Protein AF-A0A0K2GZ43-F1 (afdb_monomer_lite)

Organism: NCBI:txid1408189

Sequence (204 aa):
MAKDFTSDQPREATLADRSTKERHVKDRTRLDTPVVDRKKKAIDFDGDRVGEIAESIARFLGTGKYLAYQTIIVLAWVALNIGGFWWNWDPYPFILLNLAFSTQAAYAAPLILLAQNRQEDRDRAAVAEDRRRAEETKADTEFLAREIAGVRAIVSEAVTRDYLRHELEDLTDVLNRIEERFYEATDADHEEPENSSDKSQSAD

Radius of gyration: 51.62 Å; chains: 1; bounding box: 121×120×137 Å

InterPro domains:
  IPR010406 Protein of unknown function DUF1003 [PF06210] (62-161)
  IPR010406 Protein of unknown function DUF1003 [PTHR41386] (37-182)

Structure (mmCIF, N/CA/C/O backbone):
data_AF-A0A0K2GZ43-F1
#
_entry.id   AF-A0A0K2GZ43-F1
#
loop_
_atom_site.group_PDB
_atom_site.id
_atom_site.type_symbol
_atom_site.label_atom_id
_atom_site.label_alt_id
_atom_site.label_comp_id
_atom_site.label_asym_id
_atom_site.label_entity_id
_atom_site.label_seq_id
_atom_site.pdbx_PDB_ins_code
_atom_site.Cartn_x
_atom_site.Cartn_y
_atom_site.Cartn_z
_atom_site.occupancy
_atom_site.B_iso_or_equiv
_atom_site.auth_seq_id
_atom_site.auth_comp_id
_atom_site.auth_asym_id
_atom_site.auth_atom_id
_atom_site.pdbx_PDB_model_num
ATOM 1 N N . MET A 1 1 ? -68.729 67.667 30.745 1.00 41.06 1 MET A N 1
ATOM 2 C CA . MET A 1 1 ? -69.157 67.196 32.078 1.00 41.06 1 MET A CA 1
ATOM 3 C C . MET A 1 1 ? -69.691 65.786 31.875 1.00 41.06 1 MET A C 1
ATOM 5 O O . MET A 1 1 ? -70.549 65.666 31.019 1.00 41.06 1 MET A O 1
ATOM 9 N N . ALA A 1 2 ? -69.061 64.798 32.535 1.00 46.94 2 ALA A N 1
ATOM 10 C CA . ALA A 1 2 ? -69.473 63.417 32.887 1.00 46.94 2 ALA A CA 1
ATOM 11 C C . ALA A 1 2 ? -70.628 62.730 32.119 1.00 46.94 2 ALA A C 1
ATOM 13 O O . ALA A 1 2 ? -71.632 63.363 31.850 1.00 46.94 2 ALA A O 1
ATOM 14 N N . LYS A 1 3 ? -70.684 61.419 31.880 1.00 49.59 3 LYS A N 1
ATOM 15 C CA . LYS A 1 3 ? -69.922 60.184 32.167 1.00 49.59 3 LYS A CA 1
ATOM 16 C C . LYS A 1 3 ? -70.760 59.075 31.476 1.00 49.59 3 LYS A C 1
ATOM 18 O O . LYS A 1 3 ? -71.951 59.287 31.290 1.00 49.59 3 LYS A O 1
ATOM 23 N N . ASP A 1 4 ? -70.150 57.947 31.118 1.00 47.38 4 ASP A N 1
ATOM 24 C CA . ASP A 1 4 ? -70.644 56.568 31.356 1.00 47.38 4 ASP A CA 1
ATOM 25 C C . ASP A 1 4 ? -70.077 55.619 30.290 1.00 47.38 4 ASP A C 1
ATOM 27 O O . ASP A 1 4 ? -70.213 55.835 29.092 1.00 47.38 4 ASP A O 1
ATOM 31 N N . PHE A 1 5 ? -69.127 54.764 30.662 1.00 52.84 5 PHE A N 1
ATOM 32 C CA . PHE A 1 5 ? -69.298 53.449 31.296 1.00 52.84 5 PHE A CA 1
ATOM 33 C C . PHE A 1 5 ? -69.758 52.371 30.305 1.00 52.84 5 PHE A C 1
ATOM 35 O O . PHE A 1 5 ? -70.936 52.180 30.055 1.00 52.84 5 PHE A O 1
ATOM 42 N N . THR A 1 6 ? -68.746 51.654 29.815 1.00 64.50 6 THR A N 1
ATOM 43 C CA . THR A 1 6 ? -68.712 50.211 29.562 1.00 64.50 6 THR A CA 1
ATOM 44 C C . THR A 1 6 ? -69.764 49.598 28.625 1.00 64.50 6 THR A C 1
ATOM 46 O O . THR A 1 6 ? -70.959 49.529 28.887 1.00 64.50 6 THR A O 1
ATOM 49 N N . SER A 1 7 ? -69.269 49.003 27.546 1.00 50.66 7 SER A N 1
ATOM 50 C CA . SER A 1 7 ? -69.855 47.796 26.970 1.00 50.66 7 SER A CA 1
ATOM 51 C C . SER A 1 7 ? -68.697 46.897 26.562 1.00 50.66 7 SER A C 1
ATOM 53 O O . SER A 1 7 ? -68.072 47.065 25.520 1.00 50.66 7 SER A O 1
ATOM 55 N N . ASP A 1 8 ? -68.326 46.073 27.534 1.00 56.78 8 ASP A N 1
ATOM 56 C CA . ASP A 1 8 ? -67.927 44.675 27.417 1.00 56.78 8 ASP A CA 1
ATOM 57 C C . ASP A 1 8 ? -67.725 44.136 25.983 1.00 56.78 8 ASP A C 1
ATOM 59 O O . ASP A 1 8 ? -68.674 43.967 25.219 1.00 56.78 8 ASP A O 1
ATOM 63 N N . GLN A 1 9 ? -66.473 43.824 25.643 1.00 60.16 9 GLN A N 1
ATOM 64 C CA . GLN A 1 9 ? -66.094 42.975 24.509 1.00 60.16 9 GLN A CA 1
ATOM 65 C C . GLN A 1 9 ? -65.089 41.929 25.024 1.00 60.16 9 GLN A C 1
ATOM 67 O O . GLN A 1 9 ? -63.973 42.296 25.413 1.00 60.16 9 GLN A O 1
ATOM 72 N N . PRO A 1 10 ? -65.452 40.634 25.062 1.00 57.06 10 PRO A N 1
ATOM 73 C CA . PRO A 1 10 ? -64.583 39.578 25.552 1.00 57.06 10 PRO A CA 1
ATOM 74 C C . PRO A 1 10 ? -63.769 38.919 24.421 1.00 57.06 10 PRO A C 1
ATOM 76 O O . PRO A 1 10 ? -64.303 38.512 23.400 1.00 57.06 10 PRO A O 1
ATOM 79 N N . ARG A 1 11 ? -62.478 38.686 24.702 1.00 59.25 11 ARG A N 1
ATOM 80 C CA . ARG A 1 11 ? -61.690 37.504 24.278 1.00 59.25 11 ARG A CA 1
ATOM 81 C C . ARG A 1 11 ? -61.429 37.278 22.775 1.00 59.25 11 ARG A C 1
ATOM 83 O O . ARG A 1 11 ? -61.776 36.232 22.250 1.00 59.25 11 ARG A O 1
ATOM 90 N N . GLU A 1 12 ? -60.637 38.143 22.143 1.00 52.62 12 GLU A N 1
ATOM 91 C CA . GLU A 1 12 ? -60.072 37.880 20.797 1.00 52.62 12 GLU A CA 1
ATOM 92 C C . GLU A 1 12 ? -58.535 38.057 20.734 1.00 52.62 12 GLU A C 1
ATOM 94 O O . GLU A 1 12 ? -57.958 38.291 19.679 1.00 52.62 12 GLU A O 1
ATOM 99 N N . ALA A 1 13 ? -57.824 37.940 21.862 1.00 52.62 13 ALA A N 1
ATOM 100 C CA . ALA A 1 13 ? -56.375 38.194 21.924 1.00 52.62 13 ALA A CA 1
ATOM 101 C C . ALA A 1 13 ? -55.533 36.958 22.289 1.00 52.62 13 ALA A C 1
ATOM 103 O O . ALA A 1 13 ? -54.5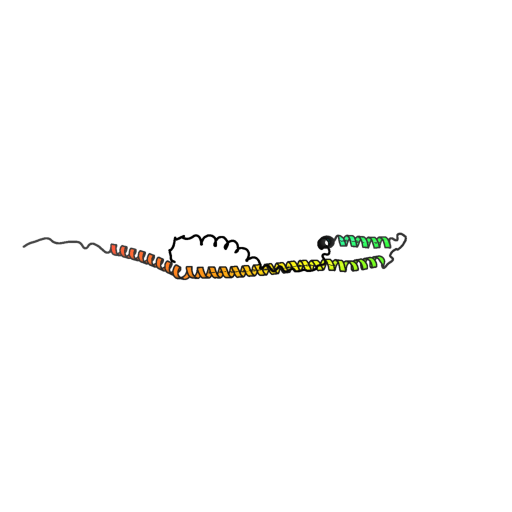24 37.083 22.981 1.00 52.62 13 ALA A O 1
ATOM 104 N N . THR A 1 14 ? -55.938 35.737 21.910 1.00 58.12 14 THR A N 1
ATOM 105 C CA . THR A 1 14 ? -55.197 34.531 22.361 1.00 58.12 14 THR A CA 1
ATOM 106 C C . THR A 1 14 ? -55.053 33.401 21.339 1.00 58.12 14 THR A C 1
ATOM 108 O O . THR A 1 14 ? -54.615 32.313 21.700 1.00 58.12 14 THR A O 1
ATOM 111 N N . LEU A 1 15 ? -55.346 33.630 20.054 1.00 55.28 15 LEU A N 1
ATOM 112 C CA . LEU A 1 15 ? -55.165 32.590 19.023 1.00 55.28 15 LEU A CA 1
ATOM 113 C C . LEU A 1 15 ? -54.238 32.983 17.863 1.00 55.28 15 LEU A C 1
ATOM 115 O O . LEU A 1 15 ? -53.717 32.097 17.190 1.00 55.28 15 LEU A O 1
ATOM 119 N N . ALA A 1 16 ? -53.930 34.269 17.672 1.00 50.84 16 ALA A N 1
ATOM 120 C CA . ALA A 1 16 ? -53.052 34.704 16.580 1.00 50.84 16 ALA A CA 1
ATOM 121 C C . ALA A 1 16 ? -51.542 34.598 16.894 1.00 50.84 16 ALA A C 1
ATOM 123 O O . ALA A 1 16 ? -50.736 34.507 15.972 1.00 50.84 16 ALA A O 1
ATOM 124 N N . ASP A 1 17 ? -51.144 34.552 18.171 1.00 51.84 17 ASP A N 1
ATOM 125 C CA . ASP A 1 17 ? -49.721 34.573 18.567 1.00 51.84 17 ASP A CA 1
ATOM 126 C C . ASP A 1 17 ? -49.058 33.179 18.595 1.00 51.84 17 ASP A C 1
ATOM 128 O O . ASP A 1 17 ? -47.838 33.045 18.516 1.00 51.84 17 ASP A O 1
ATOM 132 N N . ARG A 1 18 ? -49.847 32.095 18.648 1.00 55.00 18 ARG A N 1
ATOM 133 C CA . ARG A 1 18 ? -49.288 30.733 18.752 1.00 55.00 18 ARG A CA 1
ATOM 134 C C . ARG A 1 18 ? -48.886 30.111 17.414 1.00 55.00 18 ARG A C 1
ATOM 136 O O . ARG A 1 18 ? -47.983 29.284 17.395 1.00 55.00 18 ARG A O 1
ATOM 143 N N . SER A 1 19 ? -49.476 30.527 16.288 1.00 52.78 19 SER A N 1
ATOM 144 C CA . SER A 1 19 ? -49.172 29.899 14.984 1.00 52.78 19 SER A CA 1
ATOM 145 C C . SER A 1 19 ? -47.851 30.368 14.355 1.00 52.78 19 SER A C 1
ATOM 147 O O . SER A 1 19 ? -47.291 29.694 13.489 1.00 52.78 19 SER A O 1
ATOM 149 N N . THR A 1 20 ? -47.326 31.512 14.800 1.00 53.72 20 THR A N 1
ATOM 150 C CA . THR A 1 20 ? -46.108 32.123 14.244 1.00 53.72 20 THR A CA 1
ATOM 151 C C . THR A 1 20 ? -44.851 31.720 15.013 1.00 53.72 20 THR A C 1
ATOM 153 O O . THR A 1 20 ? -43.746 31.841 14.487 1.00 53.72 20 THR A O 1
ATOM 156 N N . LYS A 1 21 ? -45.003 31.185 16.232 1.00 50.38 21 LYS A N 1
ATOM 157 C CA . LYS A 1 21 ? -43.879 30.812 17.101 1.00 50.38 21 LYS A CA 1
ATOM 158 C C . LYS A 1 21 ? -43.375 29.380 16.885 1.00 50.38 21 LYS A C 1
ATOM 160 O O . LYS A 1 21 ? -42.232 29.088 17.220 1.00 50.38 21 LYS A O 1
ATOM 165 N N . GLU A 1 22 ? -44.166 28.509 16.256 1.00 49.53 22 GLU A N 1
ATOM 166 C CA . GLU A 1 22 ? -43.788 27.100 16.038 1.00 49.53 22 GLU A CA 1
ATOM 167 C C . GLU A 1 22 ? -43.147 26.812 14.670 1.00 49.53 22 GLU A C 1
ATOM 169 O O . GLU A 1 22 ? -42.513 25.775 14.495 1.00 49.53 22 GLU A O 1
ATOM 174 N N . ARG A 1 23 ? -43.210 27.741 13.704 1.00 51.62 23 ARG A N 1
ATOM 175 C CA . ARG A 1 23 ? -42.551 27.559 12.393 1.00 51.62 23 ARG A CA 1
ATOM 176 C C . ARG A 1 23 ? -41.076 27.972 12.353 1.00 51.62 23 ARG A C 1
ATOM 178 O O . ARG A 1 23 ? -40.423 27.744 11.343 1.00 51.62 23 ARG A O 1
ATOM 185 N N . HIS A 1 24 ? -40.531 28.515 13.443 1.00 51.56 24 HIS A N 1
ATOM 186 C CA . HIS A 1 24 ? -39.160 29.045 13.496 1.00 51.56 24 HIS A CA 1
ATOM 187 C C . HIS A 1 24 ? -38.226 28.293 14.464 1.00 51.56 24 HIS A C 1
ATOM 189 O O . HIS A 1 24 ? -37.250 28.858 14.954 1.00 51.56 24 HIS A O 1
ATOM 195 N N . VAL A 1 25 ? -38.512 27.017 14.755 1.00 54.78 25 VAL A N 1
ATOM 196 C CA . VAL A 1 25 ? -37.718 26.198 15.701 1.00 54.78 25 VAL A CA 1
ATOM 197 C C . VAL A 1 25 ? -36.994 25.022 15.024 1.00 54.78 25 VAL A C 1
ATOM 199 O O . VAL A 1 25 ? -36.242 24.303 15.671 1.00 54.78 25 VAL A O 1
ATOM 202 N N . LYS A 1 26 ? -37.113 24.846 13.702 1.00 53.16 26 LYS A N 1
ATOM 203 C CA . LYS A 1 26 ? -36.523 23.693 12.998 1.00 53.16 26 LYS A CA 1
ATOM 204 C C . LYS A 1 26 ? -35.363 24.040 12.062 1.00 53.16 26 LYS A C 1
ATOM 206 O O . LYS A 1 26 ? -35.282 23.478 10.980 1.00 53.16 26 LYS A O 1
ATOM 211 N N . ASP A 1 27 ? -34.475 24.945 12.478 1.00 53.50 27 ASP A N 1
ATOM 212 C CA . ASP A 1 27 ? -33.295 25.295 11.661 1.00 53.50 27 ASP A CA 1
ATOM 213 C C . ASP A 1 27 ? -32.003 25.550 12.461 1.00 53.50 27 ASP A C 1
ATOM 215 O O . ASP A 1 27 ? -31.036 26.110 11.955 1.00 53.50 27 ASP A O 1
ATOM 219 N N . ARG A 1 28 ? -31.953 25.148 13.742 1.00 56.97 28 ARG A N 1
ATOM 220 C CA . ARG A 1 28 ? -30.795 25.418 14.625 1.00 56.97 28 ARG A CA 1
ATOM 221 C C . ARG A 1 28 ? -30.004 24.180 15.054 1.00 56.97 28 ARG A C 1
ATOM 223 O O . ARG A 1 28 ? -29.225 24.270 15.994 1.00 56.97 28 ARG A O 1
ATOM 230 N N . THR A 1 29 ? -30.158 23.038 14.383 1.00 57.53 29 THR A N 1
ATOM 231 C CA . THR A 1 29 ? -29.515 21.782 14.832 1.00 57.53 29 THR A CA 1
ATOM 232 C C . THR A 1 29 ? -28.813 21.013 13.717 1.00 57.53 29 THR A C 1
ATOM 234 O O . THR A 1 29 ? -28.876 19.790 13.685 1.00 57.53 29 THR A O 1
ATOM 237 N N . ARG A 1 30 ? -28.138 21.703 12.789 1.00 54.44 30 ARG A N 1
ATOM 238 C CA . ARG A 1 30 ? -27.177 21.072 11.860 1.00 54.44 30 ARG A CA 1
ATOM 239 C C . ARG A 1 30 ? -26.028 22.003 11.468 1.00 54.44 30 ARG A C 1
ATOM 241 O O . ARG A 1 30 ? -25.727 22.152 10.291 1.00 54.44 30 ARG A O 1
ATOM 248 N N . LEU A 1 31 ? -25.383 22.626 12.453 1.00 60.69 31 LEU A N 1
ATOM 249 C CA . LEU A 1 31 ? -24.213 23.478 12.212 1.00 60.69 31 LEU A CA 1
ATOM 250 C C . LEU A 1 31 ? -22.951 23.009 12.953 1.00 60.69 31 LEU A C 1
ATOM 252 O O . LEU A 1 31 ? -22.111 23.822 13.302 1.00 60.69 31 LEU A O 1
ATOM 256 N N . ASP A 1 32 ? -22.802 21.697 13.138 1.00 57.50 32 ASP A N 1
ATOM 257 C CA . ASP A 1 32 ? -21.566 21.074 13.627 1.00 57.50 32 ASP A CA 1
ATOM 258 C C . ASP A 1 32 ? -21.096 20.013 12.635 1.00 57.50 32 ASP A C 1
ATOM 260 O O . ASP A 1 32 ? -21.121 18.806 12.858 1.00 57.50 32 ASP A O 1
ATOM 264 N N . THR A 1 33 ? -20.685 20.469 11.463 1.00 61.50 33 THR A N 1
ATOM 265 C CA . THR A 1 33 ? -19.721 19.715 10.670 1.00 61.50 33 THR A CA 1
ATOM 266 C C . THR A 1 33 ? -18.608 20.698 10.376 1.00 61.50 33 THR A C 1
ATOM 268 O O . THR A 1 33 ? -18.846 21.650 9.630 1.00 61.50 33 THR A O 1
ATOM 271 N N . PRO A 1 34 ? -17.418 20.553 10.983 1.00 52.59 34 PRO A N 1
ATOM 272 C CA . PRO A 1 34 ? -16.297 21.372 10.578 1.00 52.59 34 PRO A CA 1
ATOM 273 C C . PRO A 1 34 ? -16.008 21.035 9.116 1.00 52.59 34 PRO A C 1
ATOM 275 O O . PRO A 1 34 ? -15.455 19.982 8.798 1.00 52.59 34 PRO A O 1
ATOM 278 N N . VAL A 1 35 ? -16.412 21.929 8.211 1.00 61.88 35 VAL A N 1
ATOM 279 C CA . VAL A 1 35 ? -15.931 21.937 6.834 1.00 61.88 35 VAL A CA 1
ATOM 280 C C . VAL A 1 35 ? -14.469 22.343 6.928 1.00 61.88 35 VAL A C 1
ATOM 282 O O . VAL A 1 35 ? -14.107 23.516 6.881 1.00 61.88 35 VAL A O 1
ATOM 285 N N . VAL A 1 36 ? -13.619 21.346 7.154 1.00 55.06 36 VAL A N 1
ATOM 286 C CA . VAL A 1 36 ? -12.184 21.449 6.938 1.00 55.06 36 VAL A CA 1
ATOM 287 C C . VAL A 1 36 ? -11.987 21.682 5.448 1.00 55.06 36 VAL A C 1
ATOM 289 O O . VAL A 1 36 ? -11.837 20.745 4.667 1.00 55.06 36 VAL A O 1
ATOM 292 N N . ASP A 1 37 ? -12.001 22.954 5.056 1.00 54.84 37 ASP A N 1
ATOM 293 C CA . ASP A 1 37 ? -11.558 23.417 3.748 1.00 54.84 37 ASP A CA 1
ATOM 294 C C . ASP A 1 37 ? -10.038 23.202 3.670 1.00 54.84 37 ASP A C 1
ATOM 296 O O . ASP A 1 37 ? -9.218 24.110 3.820 1.00 54.84 37 ASP A O 1
ATOM 300 N N . ARG A 1 38 ? -9.628 21.936 3.512 1.00 57.91 38 ARG A N 1
ATOM 301 C CA . ARG A 1 38 ? -8.264 21.579 3.131 1.00 57.91 38 ARG A CA 1
ATOM 302 C C . ARG A 1 38 ? -8.110 21.951 1.667 1.00 57.91 38 ARG A C 1
ATOM 304 O O . ARG A 1 38 ? -8.105 21.089 0.792 1.00 57.91 38 ARG A O 1
ATOM 311 N N . LYS A 1 39 ? -7.877 23.237 1.411 1.00 51.84 39 LYS A N 1
ATOM 312 C CA . LYS A 1 39 ? -7.224 23.691 0.184 1.00 51.84 39 LYS A CA 1
ATOM 313 C C . LYS A 1 39 ? -5.785 23.186 0.175 1.00 51.84 39 LYS A C 1
ATOM 315 O O . LYS A 1 39 ? -4.833 23.938 0.363 1.00 51.84 39 LYS A O 1
ATOM 320 N N . LYS A 1 40 ? -5.610 21.887 -0.066 1.00 56.12 40 LYS A N 1
ATOM 321 C CA . LYS A 1 40 ? -4.375 21.397 -0.657 1.00 56.12 40 LYS A CA 1
ATOM 322 C C . LYS A 1 40 ? -4.423 21.853 -2.106 1.00 56.12 40 LYS A C 1
ATOM 324 O O . LYS A 1 40 ? -5.128 21.266 -2.917 1.00 56.12 40 LYS A O 1
ATOM 329 N N . LYS A 1 41 ? -3.669 22.905 -2.430 1.00 49.22 41 LYS A N 1
ATOM 330 C CA . LYS A 1 41 ? -3.167 23.103 -3.792 1.00 49.22 41 LYS A CA 1
ATOM 331 C C . LYS A 1 41 ? -2.247 21.919 -4.110 1.00 49.22 41 LYS A C 1
ATOM 333 O O . LYS A 1 41 ? -1.029 22.046 -4.071 1.00 49.22 41 LYS A O 1
ATOM 338 N N . ALA A 1 42 ? -2.828 20.748 -4.346 1.00 60.97 42 ALA A N 1
ATOM 339 C CA . ALA A 1 42 ? -2.185 19.769 -5.189 1.00 60.97 42 ALA A CA 1
ATOM 340 C C . ALA A 1 42 ? -2.282 20.368 -6.586 1.00 60.97 42 ALA A C 1
ATOM 342 O O . ALA A 1 42 ? -3.363 20.735 -7.044 1.00 60.97 42 ALA A O 1
ATOM 343 N N . ILE A 1 43 ? -1.133 20.581 -7.210 1.00 53.44 43 ILE A N 1
ATOM 344 C CA . ILE A 1 43 ? -1.090 20.773 -8.648 1.00 53.44 43 ILE A CA 1
ATOM 345 C C . ILE A 1 43 ? -1.736 19.504 -9.204 1.00 53.44 43 ILE A C 1
ATOM 347 O O . ILE A 1 43 ? -1.158 18.427 -9.077 1.00 53.44 43 ILE A O 1
ATOM 351 N N . ASP A 1 44 ? -2.968 19.626 -9.690 1.00 56.12 44 ASP A N 1
ATOM 352 C CA . ASP A 1 44 ? -3.754 18.531 -10.248 1.00 56.12 44 ASP A CA 1
ATOM 353 C C . ASP A 1 44 ? -3.165 18.184 -11.619 1.00 56.12 44 ASP A C 1
ATOM 355 O O . ASP A 1 44 ? -3.681 18.534 -12.678 1.00 56.12 44 ASP A O 1
ATOM 359 N N . PHE A 1 45 ? -1.963 17.609 -11.598 1.00 56.16 45 PHE A N 1
ATOM 360 C CA . PHE A 1 45 ? -1.394 16.935 -12.749 1.00 56.16 45 PHE A CA 1
ATOM 361 C C . PHE A 1 45 ? -2.162 15.628 -12.892 1.00 56.16 45 PHE A C 1
ATOM 363 O O . PHE A 1 45 ? -1.752 14.620 -12.326 1.00 56.16 45 PHE A O 1
ATOM 370 N N . ASP A 1 46 ? -3.302 15.710 -13.582 1.00 63.25 46 ASP A N 1
ATOM 371 C CA . ASP A 1 46 ? -4.087 14.625 -14.184 1.00 63.25 46 ASP A CA 1
ATOM 372 C C . ASP A 1 46 ? -3.793 13.244 -13.572 1.00 63.25 46 ASP A C 1
ATOM 374 O O . ASP A 1 46 ? -3.162 12.363 -14.174 1.00 63.25 46 ASP A O 1
ATOM 378 N N . GLY A 1 47 ? -4.161 13.107 -12.294 1.00 60.66 47 GLY A N 1
ATOM 379 C CA . GLY A 1 47 ? -3.819 11.948 -11.480 1.00 60.66 47 GLY A CA 1
ATOM 380 C C . GLY A 1 47 ? -4.416 10.662 -12.041 1.00 60.66 47 GLY A C 1
ATOM 381 O O . GLY A 1 47 ? -3.892 9.579 -11.801 1.00 60.66 47 GLY A O 1
ATOM 382 N N . ASP A 1 48 ? -5.467 10.741 -12.839 1.00 66.44 48 ASP A N 1
ATOM 383 C CA . ASP A 1 48 ? -6.113 9.554 -13.382 1.00 66.44 48 ASP A CA 1
ATOM 384 C C . ASP A 1 48 ? -5.257 8.917 -14.485 1.00 66.44 48 ASP A C 1
ATOM 386 O O . ASP A 1 48 ? -4.932 7.729 -14.403 1.00 66.44 48 ASP A O 1
ATOM 390 N N . ARG A 1 49 ? -4.713 9.717 -15.413 1.00 69.00 49 ARG A N 1
ATOM 391 C CA . ARG A 1 49 ? -3.869 9.207 -16.512 1.00 69.00 49 ARG A CA 1
ATOM 392 C C . ARG A 1 49 ? -2.582 8.542 -16.035 1.00 69.00 49 ARG A C 1
ATOM 394 O O . ARG A 1 49 ? -2.196 7.485 -16.528 1.00 69.00 49 ARG A O 1
ATOM 401 N N . VAL A 1 50 ? -1.908 9.131 -15.049 1.00 67.44 50 VAL A N 1
ATOM 402 C CA . VAL A 1 50 ? -0.676 8.547 -14.487 1.00 67.44 50 VAL A CA 1
ATOM 403 C C . VAL A 1 50 ? -0.982 7.261 -13.705 1.00 67.44 50 VAL A C 1
ATOM 405 O O . VAL A 1 50 ? -0.150 6.357 -13.647 1.00 67.44 50 VAL A O 1
ATOM 408 N N . GLY A 1 51 ? -2.180 7.153 -13.121 1.00 69.31 51 GLY A N 1
ATOM 409 C CA . GLY A 1 51 ? -2.620 5.968 -12.379 1.00 69.31 51 GLY A CA 1
ATOM 410 C C . GLY A 1 51 ? -2.843 4.769 -13.290 1.00 69.31 51 GLY A C 1
ATOM 411 O O . GLY A 1 51 ? -2.332 3.685 -13.011 1.00 69.31 51 GLY A O 1
ATOM 412 N N . GLU A 1 52 ? -3.522 4.996 -14.411 1.00 77.88 52 GLU A N 1
ATOM 413 C CA . GLU A 1 52 ? -3.726 3.992 -15.457 1.00 77.88 52 GLU A CA 1
ATOM 414 C C . GLU A 1 52 ? -2.393 3.510 -16.051 1.00 77.88 52 GLU A C 1
ATOM 416 O O . GLU A 1 52 ? -2.191 2.309 -16.258 1.00 77.88 52 GLU A O 1
ATOM 421 N N . ILE A 1 53 ? -1.444 4.429 -16.267 1.00 73.69 53 ILE A N 1
ATOM 422 C CA . ILE A 1 53 ? -0.094 4.096 -16.741 1.00 73.69 53 ILE A CA 1
ATOM 423 C C . ILE A 1 53 ? 0.647 3.238 -15.708 1.00 73.69 53 ILE A C 1
ATOM 425 O O . ILE A 1 53 ? 1.230 2.219 -16.076 1.00 73.69 53 ILE A O 1
ATOM 429 N N . ALA A 1 54 ? 0.600 3.591 -14.421 1.00 73.94 54 ALA A N 1
ATOM 430 C CA . ALA A 1 54 ? 1.251 2.821 -13.362 1.00 73.94 54 ALA A CA 1
ATOM 431 C C . ALA A 1 54 ? 0.665 1.405 -13.227 1.00 73.94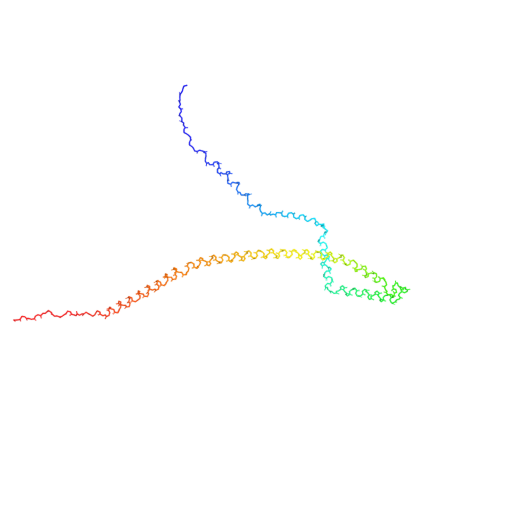 54 ALA A C 1
ATOM 433 O O . ALA A 1 54 ? 1.412 0.440 -13.079 1.00 73.94 54 ALA A O 1
ATOM 434 N N . GLU A 1 55 ? -0.655 1.257 -13.333 1.00 79.38 55 GLU A N 1
ATOM 435 C CA . GLU A 1 55 ? -1.320 -0.048 -13.299 1.00 79.38 55 GLU A CA 1
ATOM 436 C C . GLU A 1 55 ? -1.011 -0.898 -14.542 1.00 79.38 55 GLU A C 1
ATOM 438 O O . GLU A 1 55 ? -0.829 -2.116 -14.454 1.00 79.38 55 GLU A O 1
ATOM 443 N N . SER A 1 56 ? -0.894 -0.266 -15.710 1.00 78.50 56 SER A N 1
ATOM 444 C CA . SER A 1 56 ? -0.414 -0.925 -16.928 1.00 78.50 56 SER A CA 1
ATOM 445 C C . SER A 1 56 ? 1.033 -1.407 -16.772 1.00 78.50 56 SER A C 1
ATOM 447 O O . SER A 1 56 ? 1.329 -2.577 -17.023 1.00 78.50 56 SER A O 1
ATOM 449 N N . ILE A 1 57 ? 1.922 -0.547 -16.265 1.00 77.50 57 ILE A N 1
ATOM 450 C CA . ILE A 1 57 ? 3.335 -0.859 -16.015 1.00 77.50 57 ILE A CA 1
ATOM 451 C C . ILE A 1 57 ? 3.482 -1.972 -14.967 1.00 77.50 57 ILE A C 1
ATOM 453 O O . ILE A 1 57 ? 4.279 -2.886 -15.165 1.00 77.50 57 ILE A O 1
ATOM 457 N N . ALA A 1 58 ? 2.687 -1.960 -13.894 1.00 79.94 58 ALA A N 1
ATOM 458 C CA . ALA A 1 58 ? 2.699 -3.000 -12.865 1.00 79.94 58 ALA A CA 1
ATOM 459 C C . ALA A 1 58 ? 2.295 -4.372 -13.429 1.00 79.94 58 ALA A C 1
ATOM 461 O O . ALA A 1 58 ? 2.984 -5.368 -13.198 1.00 79.94 58 ALA A O 1
ATOM 462 N N . ARG A 1 59 ? 1.228 -4.427 -14.238 1.00 80.75 59 ARG A N 1
ATOM 463 C CA . ARG A 1 59 ? 0.817 -5.660 -14.933 1.00 80.75 59 ARG A CA 1
ATOM 464 C C . ARG A 1 59 ? 1.868 -6.125 -15.945 1.00 80.75 59 ARG A C 1
ATOM 466 O O . ARG A 1 59 ? 2.110 -7.325 -16.087 1.00 80.75 59 ARG A O 1
ATOM 473 N N . PHE A 1 60 ? 2.526 -5.186 -16.618 1.00 78.56 60 PHE A N 1
ATOM 474 C CA . PHE A 1 60 ? 3.569 -5.471 -17.600 1.00 78.56 60 PHE A CA 1
ATOM 475 C C . PHE A 1 60 ? 4.854 -6.029 -16.961 1.00 78.56 60 PHE A C 1
ATOM 477 O O . PHE A 1 60 ? 5.392 -7.029 -17.442 1.00 78.56 60 PHE A O 1
ATOM 484 N N . LEU A 1 61 ? 5.305 -5.446 -15.845 1.00 78.12 61 LEU A N 1
ATOM 485 C CA . LEU A 1 61 ? 6.474 -5.895 -15.077 1.00 78.12 61 LEU A CA 1
ATOM 486 C C . LEU A 1 61 ? 6.217 -7.220 -14.341 1.00 78.12 61 LEU A C 1
ATOM 488 O O . LEU A 1 61 ? 7.099 -8.076 -14.309 1.00 78.12 61 LEU A O 1
ATOM 492 N N . GLY A 1 62 ? 5.010 -7.429 -13.804 1.00 73.44 62 GLY A N 1
ATOM 493 C CA . GLY A 1 62 ? 4.665 -8.628 -13.029 1.00 73.44 62 GLY A CA 1
ATOM 494 C C . GLY A 1 62 ? 4.568 -9.921 -13.847 1.00 73.44 62 GLY A C 1
ATOM 495 O O . GLY A 1 62 ? 4.707 -11.009 -13.299 1.00 73.44 62 GLY A O 1
ATOM 496 N N . THR A 1 63 ? 4.376 -9.829 -15.166 1.00 80.50 63 THR A N 1
ATOM 497 C CA . THR A 1 63 ? 4.149 -11.008 -16.024 1.00 80.50 63 THR A CA 1
ATOM 498 C C . THR A 1 63 ? 5.461 -11.653 -16.519 1.00 80.50 63 THR A C 1
ATOM 500 O O . THR A 1 63 ? 5.428 -12.628 -17.264 1.00 80.50 63 THR A O 1
ATOM 503 N N . GLY A 1 64 ? 6.644 -11.119 -16.182 1.00 82.50 64 GLY A N 1
ATOM 504 C CA . GLY A 1 64 ? 7.956 -11.640 -16.629 1.00 82.50 64 GLY A CA 1
ATOM 505 C C . GLY A 1 64 ? 8.245 -11.495 -18.137 1.00 82.50 64 GLY A C 1
ATOM 506 O O . GLY A 1 64 ? 9.395 -11.557 -18.569 1.00 82.50 64 GLY A O 1
ATOM 507 N N . LYS A 1 65 ? 7.216 -11.220 -18.948 1.00 86.06 65 LYS A N 1
ATOM 508 C CA . LYS A 1 65 ? 7.292 -11.003 -20.402 1.00 86.06 65 LYS A CA 1
ATOM 509 C C . LYS A 1 65 ? 8.188 -9.822 -20.768 1.00 86.06 65 LYS A C 1
ATOM 511 O O . LYS A 1 65 ? 8.897 -9.905 -21.764 1.00 86.06 65 LYS A O 1
ATOM 516 N N . TYR A 1 66 ? 8.200 -8.758 -19.961 1.00 86.75 66 TYR A N 1
ATOM 517 C CA . TYR A 1 66 ? 9.097 -7.618 -20.172 1.00 86.75 66 TYR A CA 1
ATOM 518 C C . TYR A 1 66 ? 10.571 -8.040 -20.175 1.00 86.75 66 TYR A C 1
ATOM 520 O O . TYR A 1 66 ? 11.298 -7.692 -21.102 1.00 86.75 66 TYR A O 1
ATOM 528 N N . LEU A 1 67 ? 10.990 -8.847 -19.190 1.00 87.56 67 LEU A N 1
ATOM 529 C CA . LEU A 1 67 ? 12.366 -9.343 -19.109 1.00 87.56 67 LEU A CA 1
ATOM 530 C C . LEU A 1 67 ? 12.705 -10.192 -20.339 1.00 87.56 67 LEU A C 1
ATOM 532 O O . LEU A 1 67 ? 13.762 -9.999 -20.928 1.00 87.56 67 LEU A O 1
ATOM 536 N N . ALA A 1 68 ? 11.789 -11.062 -20.779 1.00 90.38 68 ALA A N 1
ATOM 537 C CA . ALA A 1 68 ? 11.994 -11.873 -21.978 1.00 90.38 68 ALA A CA 1
ATOM 538 C C . ALA A 1 68 ? 12.205 -11.013 -23.239 1.00 90.38 68 ALA A C 1
ATOM 540 O O . ALA A 1 68 ? 13.179 -11.223 -23.962 1.00 90.38 68 ALA A O 1
ATOM 541 N N . TYR A 1 69 ? 11.349 -10.012 -23.487 1.00 90.94 69 TYR A N 1
ATOM 542 C CA . TYR A 1 69 ? 11.521 -9.095 -24.622 1.00 90.94 69 TYR A CA 1
ATOM 543 C C . TYR A 1 69 ? 12.825 -8.290 -24.527 1.00 90.94 69 TYR A C 1
ATOM 545 O O . TYR A 1 69 ? 13.550 -8.195 -25.516 1.00 90.94 69 TYR A O 1
ATOM 553 N N . GLN A 1 70 ? 13.158 -7.764 -23.343 1.00 90.38 70 GLN A N 1
ATOM 554 C CA . GLN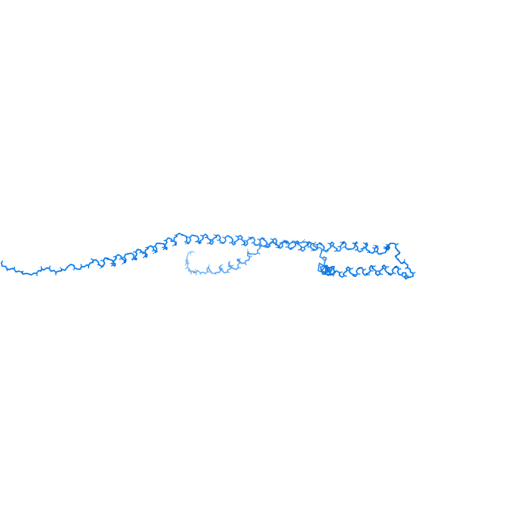 A 1 70 ? 14.386 -6.997 -23.107 1.00 90.38 70 GLN A CA 1
ATOM 555 C C . GLN A 1 70 ? 15.638 -7.839 -23.407 1.00 90.38 70 GLN A C 1
ATOM 557 O O . GLN A 1 70 ? 16.544 -7.378 -24.101 1.00 90.38 70 GLN A O 1
ATOM 562 N N . THR A 1 71 ? 15.680 -9.093 -22.945 1.00 91.25 71 THR A N 1
ATOM 563 C CA . THR A 1 71 ? 16.794 -10.013 -23.214 1.00 91.25 71 THR A CA 1
ATOM 564 C C . THR A 1 71 ? 16.903 -10.360 -24.697 1.00 91.25 71 THR A C 1
ATOM 566 O O . THR A 1 71 ? 18.012 -10.377 -25.225 1.00 91.25 71 THR A O 1
ATOM 569 N N . ILE A 1 72 ? 15.780 -10.592 -25.386 1.00 94.69 72 ILE A N 1
ATOM 570 C CA . ILE A 1 72 ? 15.773 -10.871 -26.832 1.00 94.69 72 ILE A CA 1
ATOM 571 C C . ILE A 1 72 ? 16.345 -9.686 -27.615 1.00 94.69 72 ILE A C 1
ATOM 573 O O . ILE A 1 72 ? 17.166 -9.896 -28.503 1.00 94.69 72 ILE A O 1
ATOM 577 N N . ILE A 1 73 ? 15.959 -8.452 -27.276 1.00 91.31 73 ILE A N 1
ATOM 578 C CA . ILE A 1 73 ? 16.462 -7.240 -27.939 1.00 91.31 73 ILE A CA 1
ATOM 579 C C . ILE A 1 73 ? 17.973 -7.097 -27.735 1.00 91.31 73 ILE A C 1
ATOM 581 O O . ILE A 1 73 ? 18.699 -6.879 -28.703 1.00 91.31 73 ILE A O 1
ATOM 585 N N . VAL A 1 74 ? 18.457 -7.263 -26.500 1.00 90.50 74 VAL A N 1
ATOM 586 C CA . VAL A 1 74 ? 19.896 -7.204 -26.189 1.00 90.50 74 VAL A CA 1
ATOM 587 C C . VAL A 1 74 ? 20.662 -8.284 -26.953 1.00 90.50 74 VAL A C 1
ATOM 589 O O . VAL A 1 74 ? 21.681 -7.994 -27.574 1.00 90.50 74 VAL A O 1
ATOM 592 N N . LEU A 1 75 ? 20.159 -9.520 -26.960 1.00 90.56 75 LEU A N 1
ATOM 593 C CA . LEU A 1 75 ? 20.8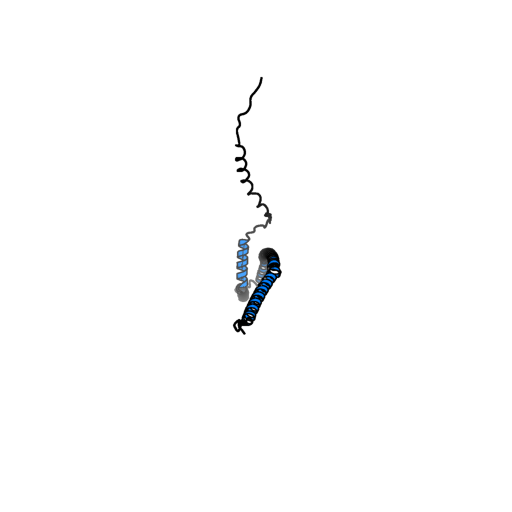02 -10.631 -27.655 1.00 90.56 75 LEU A CA 1
ATOM 594 C C . LEU A 1 75 ? 20.816 -10.417 -29.174 1.00 90.56 75 LEU A C 1
ATOM 596 O O . LEU A 1 75 ? 21.836 -10.660 -29.812 1.00 90.56 75 LEU A O 1
ATOM 600 N N . ALA A 1 76 ? 19.716 -9.921 -29.746 1.00 89.88 76 ALA A N 1
ATOM 601 C CA . ALA A 1 76 ? 19.622 -9.580 -31.161 1.00 89.88 76 ALA A CA 1
ATOM 602 C C . ALA A 1 76 ? 20.583 -8.445 -31.538 1.00 89.88 76 ALA A C 1
ATOM 604 O O . ALA A 1 76 ? 21.231 -8.524 -32.577 1.00 89.88 76 ALA A O 1
ATOM 605 N N . TRP A 1 77 ? 20.726 -7.427 -30.683 1.00 87.38 77 TRP A N 1
ATOM 606 C CA . TRP A 1 77 ? 21.680 -6.334 -30.881 1.00 87.38 77 TRP A CA 1
ATOM 607 C C . TRP A 1 77 ? 23.121 -6.843 -30.912 1.00 87.38 77 TRP A C 1
ATOM 609 O O . TRP A 1 77 ? 23.864 -6.558 -31.850 1.00 87.38 77 TRP A O 1
ATOM 619 N N . VAL A 1 78 ? 23.497 -7.652 -29.917 1.00 85.56 78 VAL A N 1
ATOM 620 C CA . VAL A 1 78 ? 24.827 -8.269 -29.834 1.00 85.56 78 VAL A CA 1
ATOM 621 C C . VAL A 1 78 ? 25.076 -9.184 -31.038 1.00 85.56 78 VAL A C 1
ATOM 623 O O . VAL A 1 78 ? 26.135 -9.101 -31.656 1.00 85.56 78 VAL A O 1
ATOM 626 N N . ALA A 1 79 ? 24.100 -10.011 -31.425 1.00 85.31 79 ALA A N 1
ATOM 627 C CA . ALA A 1 79 ? 24.213 -10.917 -32.566 1.00 85.31 79 ALA A CA 1
ATOM 628 C C . ALA A 1 79 ? 24.340 -10.176 -33.909 1.00 85.31 79 ALA A C 1
ATOM 630 O O . ALA A 1 79 ? 25.164 -10.561 -34.734 1.00 85.31 79 ALA A O 1
ATOM 631 N N . LEU A 1 80 ? 23.570 -9.103 -34.123 1.00 83.81 80 LEU A N 1
ATOM 632 C CA . LEU A 1 80 ? 23.648 -8.266 -35.326 1.00 83.81 80 LEU A CA 1
ATOM 633 C C . LEU A 1 80 ? 25.001 -7.554 -35.417 1.00 83.81 80 LEU A C 1
ATOM 635 O O . LEU A 1 80 ? 25.582 -7.464 -36.497 1.00 83.81 80 LEU A O 1
ATOM 639 N N . ASN A 1 81 ? 25.518 -7.089 -34.279 1.00 81.38 81 ASN A N 1
ATOM 640 C CA . ASN A 1 81 ? 26.794 -6.396 -34.206 1.00 81.38 81 ASN A CA 1
ATOM 641 C C . ASN A 1 81 ? 27.989 -7.331 -34.467 1.00 81.38 81 ASN A C 1
ATOM 643 O O . ASN A 1 81 ? 28.822 -7.030 -35.317 1.00 81.38 81 ASN A O 1
ATOM 647 N N . ILE A 1 82 ? 28.028 -8.499 -33.812 1.00 76.06 82 ILE A N 1
ATOM 648 C CA . ILE A 1 82 ? 29.082 -9.513 -34.006 1.00 76.06 82 ILE A CA 1
ATOM 649 C C . ILE A 1 82 ? 28.980 -10.164 -35.393 1.00 76.06 82 ILE A C 1
ATOM 651 O O . ILE A 1 82 ? 29.996 -10.510 -35.992 1.00 76.06 82 ILE A O 1
ATOM 655 N N . GLY A 1 83 ? 27.761 -10.311 -35.922 1.00 74.81 83 GLY A N 1
ATOM 656 C CA . GLY A 1 83 ? 27.487 -10.865 -37.249 1.00 74.81 83 GLY A CA 1
ATOM 657 C C . GLY A 1 83 ? 28.018 -10.019 -38.409 1.00 74.81 83 GLY A C 1
ATOM 658 O O . GLY A 1 83 ? 27.957 -10.473 -39.549 1.00 74.81 83 GLY A O 1
ATOM 659 N N . GLY A 1 84 ? 28.558 -8.824 -38.137 1.00 65.81 84 GLY A N 1
ATOM 660 C CA . GLY A 1 84 ? 29.396 -8.093 -39.080 1.00 65.81 84 GLY A CA 1
ATOM 661 C C . GLY A 1 84 ? 28.684 -7.765 -40.387 1.00 65.81 84 GLY A C 1
ATOM 662 O O . GLY A 1 84 ? 29.214 -8.043 -41.462 1.00 65.81 84 GLY A O 1
ATOM 663 N N . PHE A 1 85 ? 27.496 -7.155 -40.319 1.00 59.44 85 PHE A N 1
ATOM 664 C CA . PHE A 1 85 ? 26.842 -6.599 -41.506 1.00 59.44 85 PHE A CA 1
ATOM 665 C C . PHE A 1 85 ? 27.584 -5.318 -41.935 1.00 59.44 85 PHE A C 1
ATOM 667 O O . PHE A 1 85 ? 27.183 -4.197 -41.645 1.00 59.44 85 PHE A O 1
ATOM 674 N N . TRP A 1 86 ? 28.747 -5.518 -42.560 1.00 57.03 86 TRP A N 1
ATOM 675 C CA . TRP A 1 86 ? 29.633 -4.556 -43.229 1.00 57.03 86 TRP A CA 1
ATOM 676 C C . TRP A 1 86 ? 30.211 -3.374 -42.431 1.00 57.03 86 TRP A C 1
ATOM 678 O O . TRP A 1 86 ? 31.157 -2.744 -42.903 1.00 57.03 86 TRP A O 1
ATOM 688 N N . TRP A 1 87 ? 29.716 -3.072 -41.233 1.00 59.03 87 TRP A N 1
ATOM 689 C CA . TRP A 1 87 ? 30.182 -1.940 -40.435 1.00 59.03 87 TRP A CA 1
ATOM 690 C C . TRP A 1 87 ? 29.909 -2.241 -38.956 1.00 59.03 87 TRP A C 1
ATOM 692 O O . TRP A 1 87 ? 28.758 -2.282 -38.533 1.00 59.03 87 TRP A O 1
ATOM 702 N N . ASN A 1 88 ? 30.953 -2.488 -38.160 1.00 64.31 88 ASN A N 1
ATOM 703 C CA . ASN A 1 88 ? 30.829 -2.682 -36.709 1.00 64.31 88 ASN A CA 1
ATOM 704 C C . ASN A 1 88 ? 30.387 -1.358 -36.059 1.00 64.31 88 ASN A C 1
ATOM 706 O O . ASN A 1 88 ? 31.224 -0.569 -35.629 1.00 64.31 88 ASN A O 1
ATOM 710 N N . TRP A 1 89 ? 29.081 -1.081 -36.052 1.00 68.50 89 TRP A N 1
ATOM 711 C CA . TRP A 1 89 ? 28.507 0.180 -35.557 1.00 68.50 89 TRP A CA 1
ATOM 712 C C . TRP A 1 89 ? 28.689 0.374 -34.048 1.00 68.50 89 TRP A C 1
ATOM 714 O O . TRP A 1 89 ? 28.646 1.506 -33.577 1.00 68.50 89 TRP A O 1
ATOM 724 N N . ASP A 1 90 ? 28.925 -0.705 -33.300 1.00 77.00 90 ASP A N 1
ATOM 725 C CA . ASP A 1 90 ? 29.155 -0.666 -31.850 1.00 77.00 90 ASP A CA 1
ATOM 726 C C . ASP A 1 90 ? 30.193 -1.731 -31.431 1.00 77.00 90 ASP A C 1
ATOM 728 O O . ASP A 1 90 ? 29.800 -2.794 -30.960 1.00 77.00 90 ASP A O 1
ATOM 732 N N . PRO A 1 91 ? 31.503 -1.519 -31.679 1.00 73.88 91 PRO A N 1
ATOM 733 C CA . PRO A 1 91 ? 32.553 -2.481 -31.337 1.00 73.88 91 PRO A CA 1
ATOM 734 C C . PRO A 1 91 ? 32.614 -2.763 -29.828 1.00 73.88 91 PRO A C 1
ATOM 736 O O . PRO A 1 91 ? 32.276 -1.907 -29.010 1.00 73.88 91 PRO A O 1
ATOM 739 N N . TYR A 1 92 ? 33.103 -3.946 -29.443 1.00 66.44 92 TYR A N 1
ATOM 740 C CA . TYR A 1 92 ? 33.333 -4.308 -28.036 1.00 66.44 92 TYR A CA 1
ATOM 741 C C . TYR A 1 92 ? 34.147 -3.200 -27.333 1.00 66.44 92 TYR A C 1
ATOM 743 O O . TYR A 1 92 ? 35.250 -2.908 -27.807 1.00 66.44 92 TYR A O 1
ATOM 751 N N . PRO A 1 93 ? 33.647 -2.537 -26.263 1.00 69.56 93 PRO A N 1
ATOM 752 C CA . PRO A 1 93 ? 32.690 -2.998 -25.240 1.00 69.56 93 PRO A CA 1
ATOM 753 C C . PRO A 1 93 ? 31.214 -2.521 -25.360 1.00 69.56 93 PRO A C 1
ATOM 755 O O . PRO A 1 93 ? 30.556 -2.354 -24.336 1.00 69.56 93 PRO A O 1
ATOM 758 N N . PHE A 1 94 ? 30.665 -2.322 -26.565 1.00 81.94 94 PHE A N 1
ATOM 759 C CA . PHE A 1 94 ? 29.260 -1.921 -26.804 1.00 81.94 94 PHE A CA 1
ATOM 760 C C . PHE A 1 94 ? 28.855 -0.593 -26.124 1.00 81.94 94 PHE A C 1
ATOM 762 O O . PHE A 1 94 ? 27.984 -0.538 -25.248 1.00 81.94 94 PHE A O 1
ATOM 769 N N . ILE A 1 95 ? 29.518 0.504 -26.503 1.00 84.12 95 ILE A N 1
ATOM 770 C CA . ILE A 1 95 ? 29.318 1.826 -25.894 1.00 84.12 95 ILE A CA 1
ATOM 771 C C . ILE A 1 95 ? 27.898 2.362 -26.109 1.00 84.12 95 ILE A C 1
ATOM 773 O O . ILE A 1 95 ? 27.356 3.008 -25.213 1.00 84.12 95 ILE A O 1
ATOM 777 N N . LEU A 1 96 ? 27.277 2.077 -27.258 1.00 86.12 96 LEU A N 1
ATOM 778 C CA . LEU A 1 96 ? 25.932 2.570 -27.564 1.00 86.12 96 LEU A CA 1
ATOM 779 C C . LEU A 1 96 ? 24.877 1.845 -26.733 1.00 86.12 96 LEU A C 1
ATOM 781 O O . LEU A 1 96 ? 23.980 2.490 -26.188 1.00 86.12 96 LEU A O 1
ATOM 785 N N . LEU A 1 97 ? 25.016 0.526 -26.578 1.00 87.69 97 LEU A N 1
ATOM 786 C CA . LEU A 1 97 ? 24.141 -0.257 -25.706 1.00 87.69 97 LEU A CA 1
ATOM 787 C C . LEU A 1 97 ? 24.263 0.209 -24.253 1.00 87.69 97 LEU A C 1
ATOM 789 O O . LEU A 1 97 ? 23.254 0.404 -23.574 1.00 87.69 97 LEU A O 1
ATOM 793 N N . ASN A 1 98 ? 25.489 0.451 -23.790 1.00 88.56 98 ASN A N 1
ATOM 794 C CA . ASN A 1 98 ? 25.722 0.940 -22.438 1.00 88.56 98 ASN A CA 1
ATOM 795 C C . ASN A 1 98 ? 25.149 2.353 -22.225 1.00 88.56 98 ASN A C 1
ATOM 797 O O . ASN A 1 98 ? 24.534 2.634 -21.194 1.00 88.56 98 ASN A O 1
ATOM 801 N N . LEU A 1 99 ? 25.287 3.239 -23.216 1.00 88.94 99 LEU A N 1
ATOM 802 C CA . LEU A 1 99 ? 24.703 4.578 -23.174 1.00 88.94 99 LEU A CA 1
ATOM 803 C C . LEU A 1 99 ? 23.173 4.509 -23.109 1.00 88.94 99 LEU A C 1
ATOM 805 O O . LEU A 1 99 ? 22.566 5.170 -22.267 1.00 88.94 99 LEU A O 1
ATOM 809 N N . ALA A 1 100 ? 22.556 3.663 -23.937 1.00 89.81 100 ALA A N 1
ATOM 810 C CA . ALA A 1 100 ? 21.114 3.455 -23.932 1.00 89.81 100 ALA A CA 1
ATOM 811 C C . ALA A 1 100 ? 20.625 2.927 -22.576 1.00 89.81 100 ALA A C 1
ATOM 813 O O . ALA A 1 100 ? 19.669 3.468 -22.021 1.00 89.81 100 ALA A O 1
ATOM 814 N N . PHE A 1 101 ? 21.309 1.936 -21.996 1.00 90.12 101 PHE A N 1
ATOM 815 C CA . PHE A 1 101 ? 20.964 1.399 -20.678 1.00 90.12 101 PHE A CA 1
ATOM 816 C C . PHE A 1 101 ? 21.143 2.440 -19.561 1.00 90.12 101 PHE A C 1
ATOM 818 O O . PHE A 1 101 ? 20.312 2.542 -18.659 1.00 90.12 101 PHE A O 1
ATOM 825 N N . SER A 1 102 ? 22.180 3.275 -19.659 1.00 92.94 102 SER A N 1
ATOM 826 C CA . SER A 1 102 ? 22.416 4.384 -18.728 1.00 92.94 102 SER A CA 1
ATOM 827 C C . SER A 1 102 ? 21.288 5.416 -18.786 1.00 92.94 102 SER A C 1
ATOM 829 O O . SER A 1 102 ? 20.770 5.832 -17.750 1.00 92.94 102 SER A O 1
ATOM 831 N N . THR A 1 103 ? 20.845 5.796 -19.989 1.00 91.25 103 THR A N 1
ATOM 832 C CA . THR A 1 103 ? 19.688 6.689 -20.158 1.00 91.25 103 THR A CA 1
ATOM 833 C C . THR A 1 103 ? 18.385 6.026 -19.700 1.00 91.25 103 THR A C 1
ATOM 835 O O . THR A 1 103 ? 17.565 6.679 -19.055 1.00 91.25 103 THR A O 1
ATOM 838 N N . GLN A 1 104 ? 18.203 4.727 -19.963 1.00 92.56 104 GLN A N 1
ATOM 839 C CA . GLN A 1 104 ? 17.034 3.966 -19.519 1.00 92.56 104 GLN A CA 1
ATOM 840 C C . GLN A 1 104 ? 16.918 3.971 -17.989 1.00 92.56 104 GLN A C 1
ATOM 842 O O . GLN A 1 104 ? 15.848 4.263 -17.455 1.00 92.56 104 GLN A O 1
ATOM 847 N N . ALA A 1 105 ? 18.017 3.710 -17.278 1.00 90.00 105 ALA A N 1
ATOM 848 C CA . ALA A 1 105 ? 18.058 3.779 -15.821 1.00 90.00 105 ALA A CA 1
ATOM 849 C C . ALA A 1 105 ? 17.805 5.208 -15.304 1.00 90.00 105 ALA A C 1
ATOM 851 O O . ALA A 1 105 ? 17.045 5.395 -14.352 1.00 90.00 105 ALA A O 1
ATOM 852 N N . ALA A 1 106 ? 18.381 6.220 -15.962 1.00 93.12 106 ALA A N 1
ATOM 853 C CA . ALA A 1 106 ? 18.209 7.620 -15.582 1.00 93.12 106 ALA A CA 1
ATOM 854 C C . ALA A 1 106 ? 16.750 8.101 -15.699 1.00 93.12 106 ALA A C 1
ATOM 856 O O . ALA A 1 106 ? 16.289 8.844 -14.835 1.00 93.12 106 ALA A O 1
ATOM 857 N N . TYR A 1 107 ? 16.002 7.662 -16.719 1.00 91.75 107 TYR A N 1
ATOM 858 C CA . TYR A 1 107 ? 14.577 7.991 -16.866 1.00 91.75 107 TYR A CA 1
ATOM 859 C C . TYR A 1 107 ? 13.658 7.108 -16.004 1.00 91.75 107 TYR A C 1
ATOM 861 O O . TYR A 1 107 ? 12.564 7.529 -15.627 1.00 91.75 107 TYR A O 1
ATOM 869 N N . ALA A 1 108 ? 14.101 5.905 -15.630 1.00 88.25 108 ALA A N 1
ATOM 870 C CA . ALA A 1 108 ? 13.342 5.046 -14.727 1.00 88.25 108 ALA A CA 1
ATOM 871 C C . ALA A 1 108 ? 13.194 5.670 -13.328 1.00 88.25 108 ALA A C 1
ATOM 873 O O . ALA A 1 108 ? 12.107 5.622 -12.759 1.00 88.25 108 ALA A O 1
ATOM 874 N N . ALA A 1 109 ? 14.245 6.299 -12.792 1.00 85.62 109 ALA A N 1
ATOM 875 C CA . ALA A 1 109 ? 14.230 6.911 -11.460 1.00 85.62 109 ALA A CA 1
ATOM 876 C C . ALA A 1 109 ? 13.073 7.917 -11.229 1.00 85.62 109 ALA A C 1
ATOM 878 O O . ALA A 1 109 ? 12.320 7.730 -10.271 1.00 85.62 109 ALA A O 1
ATOM 879 N N . PRO A 1 110 ? 12.851 8.943 -12.077 1.00 83.44 110 PRO A N 1
ATOM 880 C CA . PRO A 1 110 ? 11.733 9.871 -11.900 1.00 83.44 110 PRO A CA 1
ATOM 881 C C . PRO A 1 110 ? 10.361 9.215 -12.107 1.00 83.44 110 PRO A C 1
ATOM 883 O O . PRO A 1 110 ? 9.409 9.572 -11.416 1.00 83.44 110 PRO A O 1
ATOM 886 N N . LEU A 1 111 ? 10.244 8.235 -13.010 1.00 81.75 111 LEU A N 1
ATOM 887 C CA . LEU A 1 111 ? 8.988 7.510 -13.223 1.00 81.75 111 LEU A CA 1
ATOM 888 C C . LEU A 1 111 ? 8.622 6.660 -11.997 1.00 81.75 111 LEU A C 1
ATOM 890 O O . LEU A 1 111 ? 7.467 6.648 -11.572 1.00 81.75 111 LEU A O 1
ATOM 894 N N . ILE A 1 112 ? 9.616 6.006 -11.390 1.00 82.62 112 ILE A N 1
ATOM 895 C CA . ILE A 1 112 ? 9.457 5.248 -10.146 1.00 82.62 112 ILE A CA 1
ATOM 896 C C . ILE A 1 112 ? 9.083 6.185 -8.994 1.00 82.62 112 ILE A C 1
ATOM 898 O O . ILE A 1 112 ? 8.148 5.878 -8.262 1.00 82.62 112 ILE A O 1
ATOM 902 N N . LEU A 1 113 ? 9.738 7.344 -8.864 1.00 81.12 113 LEU A N 1
ATOM 903 C CA . LEU A 1 113 ? 9.409 8.339 -7.834 1.00 81.12 113 LEU A CA 1
ATOM 904 C C . LEU A 1 113 ? 7.956 8.830 -7.937 1.00 81.12 113 LEU A C 1
ATOM 906 O O . LEU A 1 113 ? 7.274 8.978 -6.924 1.00 81.12 113 LEU A O 1
ATOM 910 N N . LEU A 1 114 ? 7.451 9.043 -9.155 1.00 77.12 114 LEU A N 1
ATOM 911 C CA . LEU A 1 114 ? 6.052 9.423 -9.376 1.00 77.12 114 LEU A CA 1
ATOM 912 C C . LEU A 1 114 ? 5.082 8.284 -9.033 1.00 77.12 114 LEU A C 1
ATOM 914 O O . LEU A 1 114 ? 4.018 8.537 -8.466 1.00 77.12 114 LEU A O 1
ATOM 918 N N . ALA A 1 115 ? 5.449 7.037 -9.336 1.00 76.00 115 ALA A N 1
ATOM 919 C CA . ALA A 1 115 ? 4.660 5.871 -8.950 1.00 76.00 115 ALA A CA 1
ATOM 920 C C . ALA A 1 115 ? 4.632 5.675 -7.420 1.00 76.00 115 ALA A C 1
ATOM 922 O O . ALA A 1 115 ? 3.575 5.378 -6.863 1.00 76.00 115 ALA A O 1
ATOM 923 N N . GLN A 1 116 ? 5.764 5.896 -6.743 1.00 78.50 116 GLN A N 1
ATOM 924 C CA . GLN A 1 116 ? 5.913 5.743 -5.292 1.00 78.50 116 GLN A CA 1
ATOM 925 C C . GLN A 1 116 ? 5.127 6.793 -4.505 1.00 78.50 116 GLN A C 1
ATOM 927 O O . GLN A 1 116 ? 4.354 6.415 -3.629 1.00 78.50 116 GLN A O 1
ATOM 932 N N . ASN A 1 117 ? 5.212 8.079 -4.867 1.00 72.88 117 ASN A N 1
ATOM 933 C CA . ASN A 1 117 ? 4.458 9.146 -4.187 1.00 72.88 117 ASN A CA 1
ATOM 934 C C . ASN A 1 117 ? 2.949 8.848 -4.110 1.00 72.88 117 ASN A C 1
ATOM 936 O O . ASN A 1 117 ? 2.282 9.184 -3.135 1.00 72.88 117 ASN A O 1
ATOM 940 N N . ARG A 1 118 ? 2.398 8.174 -5.125 1.00 71.06 118 ARG A N 1
ATOM 941 C CA . ARG A 1 118 ? 0.979 7.803 -5.143 1.00 71.06 118 ARG A CA 1
ATOM 942 C C . ARG A 1 118 ? 0.653 6.533 -4.377 1.00 71.06 118 ARG A C 1
ATOM 944 O O . ARG A 1 118 ? -0.457 6.434 -3.856 1.00 71.06 118 ARG A O 1
ATOM 951 N N . GLN A 1 119 ? 1.57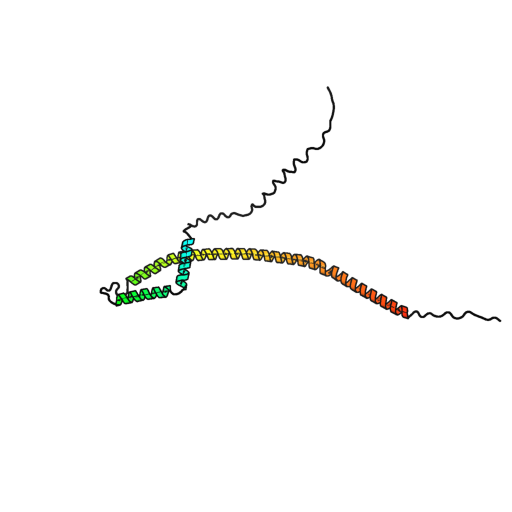2 5.572 -4.326 1.00 73.75 119 GLN A N 1
ATOM 952 C CA . GLN A 1 119 ? 1.428 4.434 -3.419 1.00 73.75 119 GLN A CA 1
ATOM 953 C C . GLN A 1 119 ? 1.380 4.941 -1.978 1.00 73.75 119 GLN A C 1
ATOM 955 O O . GLN A 1 119 ? 0.424 4.641 -1.275 1.00 73.75 119 GLN A O 1
ATOM 960 N N . GLU A 1 120 ? 2.291 5.840 -1.599 1.00 76.25 120 GLU A N 1
ATOM 961 C CA . GLU A 1 120 ? 2.305 6.450 -0.266 1.00 76.25 120 GLU A CA 1
ATOM 962 C C . GLU A 1 120 ? 1.022 7.230 0.056 1.00 76.25 120 GLU A C 1
ATOM 964 O O . GLU A 1 120 ? 0.520 7.161 1.179 1.00 76.25 120 GLU A O 1
ATOM 969 N N . ASP A 1 121 ? 0.452 7.956 -0.911 1.00 76.31 121 ASP A N 1
ATOM 970 C CA . ASP A 1 121 ? -0.812 8.671 -0.708 1.00 76.31 121 ASP A CA 1
ATOM 971 C C . ASP A 1 121 ? -2.013 7.724 -0.540 1.00 76.31 121 ASP A C 1
ATOM 973 O O . ASP A 1 121 ? -2.863 7.969 0.323 1.00 76.31 121 ASP A O 1
ATOM 977 N N . ARG A 1 122 ? -2.084 6.628 -1.315 1.00 78.81 122 ARG A N 1
ATOM 978 C CA . ARG A 1 122 ? -3.114 5.585 -1.140 1.00 78.81 122 ARG A CA 1
ATOM 979 C C . ARG A 1 122 ? -2.956 4.869 0.195 1.00 78.81 122 ARG A C 1
ATOM 981 O O . ARG A 1 122 ? -3.941 4.724 0.915 1.00 78.81 122 ARG A O 1
ATOM 988 N N . ASP A 1 123 ? -1.733 4.491 0.546 1.00 80.44 123 ASP A N 1
ATOM 989 C CA . ASP A 1 123 ? -1.421 3.821 1.806 1.00 80.44 123 ASP A CA 1
ATOM 990 C C . ASP A 1 123 ? -1.777 4.723 2.990 1.00 80.44 123 ASP A C 1
ATOM 992 O O . ASP A 1 123 ? -2.415 4.291 3.950 1.00 80.44 123 ASP A O 1
ATOM 996 N N . ARG A 1 124 ? -1.469 6.023 2.900 1.00 83.75 124 ARG A N 1
ATOM 997 C CA . ARG A 1 124 ? -1.858 7.006 3.915 1.00 83.75 124 ARG A CA 1
ATOM 998 C C . ARG A 1 124 ? -3.379 7.144 4.036 1.00 83.75 124 ARG A C 1
ATOM 1000 O O . ARG A 1 124 ? -3.870 7.286 5.155 1.00 83.75 124 ARG A O 1
ATOM 1007 N N . ALA A 1 125 ? -4.120 7.127 2.927 1.00 80.75 125 ALA A N 1
ATOM 1008 C CA . ALA A 1 125 ? -5.582 7.182 2.949 1.00 80.75 125 ALA A CA 1
ATOM 1009 C C . ALA A 1 125 ? -6.189 5.918 3.580 1.00 80.75 125 ALA A C 1
ATOM 1011 O O . ALA A 1 125 ? -7.058 6.034 4.444 1.00 80.75 125 ALA A O 1
ATOM 1012 N N . ALA A 1 126 ? -5.676 4.738 3.224 1.00 85.31 126 ALA A N 1
ATOM 1013 C CA . ALA A 1 126 ? -6.098 3.466 3.800 1.00 85.31 126 ALA A CA 1
ATOM 1014 C C . ALA A 1 126 ? -5.846 3.417 5.317 1.00 85.31 126 ALA A C 1
ATOM 1016 O O . ALA A 1 126 ? -6.745 3.082 6.084 1.00 85.31 126 ALA A O 1
ATOM 1017 N N . VAL A 1 127 ? -4.663 3.846 5.772 1.00 88.00 127 VAL A N 1
ATOM 1018 C CA . VAL A 1 127 ? -4.332 3.924 7.206 1.00 88.00 127 VAL A CA 1
ATOM 1019 C C . VAL A 1 127 ? -5.227 4.925 7.945 1.00 88.00 127 VAL A C 1
ATOM 1021 O O . VAL A 1 127 ? -5.596 4.696 9.095 1.00 88.00 127 VAL A O 1
ATOM 1024 N N . ALA A 1 128 ? -5.580 6.051 7.319 1.00 88.19 128 ALA A N 1
ATOM 1025 C CA . ALA A 1 128 ? -6.476 7.030 7.930 1.00 88.19 128 ALA A CA 1
ATOM 1026 C C . ALA A 1 128 ? -7.906 6.488 8.088 1.00 88.19 128 ALA A C 1
ATOM 1028 O O . ALA A 1 128 ? -8.539 6.729 9.115 1.00 88.19 128 ALA A O 1
ATOM 1029 N N . GLU A 1 129 ? -8.404 5.753 7.094 1.00 89.56 129 GLU A N 1
ATOM 1030 C CA . GLU A 1 129 ? -9.712 5.105 7.168 1.00 89.56 129 GLU A CA 1
ATOM 1031 C C . GLU A 1 129 ? -9.736 3.999 8.227 1.00 89.56 129 GLU A C 1
ATOM 1033 O O . GLU A 1 129 ? -10.668 3.946 9.026 1.00 89.56 129 GLU A O 1
ATOM 1038 N N . ASP A 1 130 ? -8.692 3.173 8.285 1.00 89.25 130 ASP A N 1
ATOM 1039 C CA . ASP A 1 130 ? -8.562 2.115 9.287 1.00 89.25 130 ASP A CA 1
ATOM 1040 C C . ASP A 1 130 ? -8.564 2.681 10.714 1.00 89.25 130 ASP A C 1
ATOM 1042 O O . ASP A 1 130 ? -9.310 2.214 11.573 1.00 89.25 130 ASP A O 1
ATOM 1046 N N . ARG A 1 131 ? -7.837 3.783 10.949 1.00 90.94 131 ARG A N 1
ATOM 1047 C CA . ARG A 1 131 ? -7.887 4.500 12.235 1.00 90.94 131 ARG A CA 1
ATOM 1048 C C . ARG A 1 131 ? -9.293 4.975 12.583 1.00 90.94 131 ARG A C 1
ATOM 1050 O O . ARG A 1 131 ? -9.718 4.788 13.718 1.00 90.94 131 ARG A O 1
ATOM 1057 N N . ARG A 1 132 ? -10.024 5.551 11.623 1.00 90.69 132 ARG A N 1
ATOM 1058 C CA . ARG A 1 132 ? -11.400 6.011 11.858 1.00 90.69 132 ARG A CA 1
ATOM 1059 C C . ARG A 1 132 ? -12.321 4.843 12.211 1.00 90.69 132 ARG A C 1
ATOM 1061 O O . ARG A 1 132 ? -13.071 4.926 13.176 1.00 90.69 132 ARG A O 1
ATOM 1068 N N . ARG A 1 133 ? -12.220 3.732 11.477 1.00 89.62 133 ARG A N 1
ATOM 1069 C CA . ARG A 1 133 ? -12.989 2.510 11.757 1.00 89.62 133 ARG A CA 1
ATOM 1070 C C . ARG A 1 133 ? -12.649 1.925 13.127 1.00 89.62 133 ARG A C 1
ATOM 1072 O O . ARG A 1 133 ? -13.545 1.458 13.826 1.00 89.62 133 ARG A O 1
ATOM 1079 N N . ALA A 1 134 ? -11.382 1.963 13.533 1.00 90.00 134 ALA A N 1
ATOM 1080 C CA . ALA A 1 134 ? -10.957 1.510 14.853 1.00 90.00 134 ALA A CA 1
ATOM 1081 C C . ALA A 1 134 ? -11.525 2.393 15.977 1.00 90.00 134 ALA A C 1
ATOM 1083 O O . ALA A 1 134 ? -11.963 1.868 16.999 1.00 90.00 134 ALA A O 1
ATOM 1084 N N . GLU A 1 135 ? -11.564 3.716 15.786 1.00 91.44 135 GLU A N 1
ATOM 1085 C CA . GLU A 1 135 ? -12.205 4.652 16.721 1.00 91.44 135 GLU A CA 1
ATOM 1086 C C . GLU A 1 135 ? -13.717 4.401 16.833 1.00 91.44 135 GLU A C 1
ATOM 1088 O O . GLU A 1 135 ? -14.231 4.306 17.947 1.00 91.44 135 GLU A O 1
ATOM 1093 N N . GLU A 1 136 ? -14.410 4.218 15.704 1.00 90.94 136 GLU A N 1
ATOM 1094 C CA . GLU A 1 136 ? -15.840 3.872 15.656 1.00 90.94 136 GLU A CA 1
ATOM 1095 C C . GLU A 1 136 ? -16.113 2.536 16.371 1.00 90.94 136 GLU A C 1
ATOM 1097 O O . GLU A 1 136 ? -16.936 2.468 17.280 1.00 90.94 136 GLU A O 1
ATOM 1102 N N . THR A 1 137 ? -15.348 1.489 16.049 1.00 88.06 137 THR A N 1
ATOM 1103 C CA . THR A 1 137 ? -15.490 0.159 16.671 1.00 88.06 137 THR A CA 1
ATOM 1104 C C . THR A 1 137 ? -15.228 0.208 18.175 1.00 88.06 137 THR A C 1
ATOM 1106 O O . THR A 1 137 ? -15.904 -0.467 18.957 1.00 88.06 137 THR A O 1
ATOM 1109 N N . LYS A 1 138 ? -14.250 1.012 18.608 1.00 92.31 138 LYS A N 1
ATOM 1110 C CA . LYS A 1 138 ? -13.966 1.219 20.028 1.00 92.31 138 LYS A CA 1
ATOM 1111 C C . LYS A 1 138 ? -15.152 1.880 20.731 1.00 92.31 138 LYS A C 1
ATOM 1113 O O . LYS A 1 138 ? -15.551 1.396 21.787 1.00 92.31 138 LYS A O 1
ATOM 1118 N N . ALA A 1 139 ? -15.725 2.931 20.146 1.00 91.75 139 ALA A N 1
ATOM 1119 C CA . ALA A 1 139 ? -16.889 3.616 20.702 1.00 91.75 139 ALA A CA 1
ATOM 1120 C C . ALA A 1 139 ? -18.112 2.687 20.796 1.00 91.75 139 ALA A C 1
ATOM 1122 O O . ALA A 1 139 ? -18.750 2.633 21.846 1.00 91.75 139 ALA A O 1
ATOM 1123 N N . ASP A 1 140 ? -18.383 1.896 19.755 1.00 90.50 140 ASP A N 1
ATOM 1124 C CA . ASP A 1 140 ? -19.466 0.905 19.756 1.00 90.50 140 ASP A CA 1
ATOM 1125 C C . ASP A 1 140 ? -19.251 -0.165 20.832 1.00 90.50 140 ASP A C 1
ATOM 1127 O O . ASP A 1 140 ? -20.182 -0.542 21.543 1.00 90.50 140 ASP A O 1
ATOM 1131 N N . THR A 1 141 ? -18.010 -0.623 21.015 1.00 91.69 141 THR A N 1
ATOM 1132 C CA . THR A 1 141 ? -17.676 -1.604 22.057 1.00 91.69 141 THR A CA 1
ATOM 1133 C C . THR A 1 141 ? -17.855 -1.017 23.458 1.00 91.69 141 THR A C 1
ATOM 1135 O O . THR A 1 141 ? -18.409 -1.679 24.335 1.00 91.69 141 THR A O 1
ATOM 1138 N N . GLU A 1 142 ? -17.422 0.226 23.686 1.00 93.38 142 GLU A N 1
ATOM 1139 C CA . GLU A 1 142 ? -17.623 0.930 24.959 1.00 93.38 142 GLU A CA 1
ATOM 1140 C C . GLU A 1 142 ? -19.111 1.166 25.249 1.00 93.38 142 GLU A C 1
ATOM 1142 O O . GLU A 1 142 ? -19.553 1.003 26.390 1.00 93.38 142 GLU A O 1
ATOM 1147 N N . PHE A 1 143 ? -19.892 1.496 24.219 1.00 92.69 143 PHE A N 1
ATOM 1148 C CA . PHE A 1 143 ? -21.338 1.638 24.318 1.00 92.69 143 PHE A CA 1
ATOM 1149 C C . PHE A 1 143 ? -21.998 0.311 24.699 1.00 92.69 143 PHE A C 1
ATOM 1151 O O . PHE A 1 143 ? -22.676 0.242 25.721 1.00 92.69 143 PHE A O 1
ATOM 1158 N N . LEU A 1 144 ? -21.728 -0.765 23.952 1.00 93.38 144 LEU A N 1
ATOM 1159 C CA . LEU A 1 144 ? -22.261 -2.097 24.242 1.00 93.38 144 LEU A CA 1
ATOM 1160 C C . LEU A 1 144 ? -21.863 -2.583 25.640 1.00 93.38 144 LEU A C 1
ATOM 1162 O O . LEU A 1 144 ? -22.695 -3.132 26.358 1.00 93.38 144 LEU A O 1
ATOM 1166 N N . ALA A 1 145 ? -20.620 -2.351 26.066 1.00 93.00 145 ALA A N 1
ATOM 1167 C CA . ALA A 1 145 ? -20.174 -2.704 27.410 1.00 93.00 145 ALA A CA 1
ATOM 1168 C C . ALA A 1 145 ? -20.960 -1.947 28.495 1.00 93.00 145 ALA A C 1
ATOM 1170 O O . ALA A 1 145 ? -21.337 -2.541 29.509 1.00 93.00 145 ALA A O 1
ATOM 1171 N N . ARG A 1 146 ? -21.240 -0.653 28.283 1.00 92.88 146 ARG A N 1
ATOM 1172 C CA . ARG A 1 146 ? -22.048 0.159 29.203 1.00 92.88 146 ARG A CA 1
ATOM 1173 C C . ARG A 1 146 ? -23.512 -0.279 29.219 1.00 92.88 146 ARG A C 1
ATOM 1175 O O . ARG A 1 146 ? -24.077 -0.395 30.304 1.00 92.88 146 ARG A O 1
ATOM 1182 N N . GLU A 1 147 ? -24.095 -0.564 28.061 1.00 95.00 147 GLU A N 1
ATOM 1183 C CA . GLU A 1 147 ? -25.465 -1.076 27.948 1.00 95.00 147 GLU A CA 1
ATOM 1184 C C . GLU A 1 147 ? -25.611 -2.428 28.655 1.00 95.00 147 GLU A C 1
ATOM 1186 O O . GLU A 1 147 ? -26.494 -2.601 29.493 1.00 95.00 147 GLU A O 1
ATOM 1191 N N . ILE A 1 148 ? -24.689 -3.369 28.422 1.00 93.62 148 ILE A N 1
ATOM 1192 C CA . ILE A 1 148 ? -24.691 -4.677 29.094 1.00 93.62 148 ILE A CA 1
ATOM 1193 C C . ILE A 1 148 ? -24.528 -4.516 30.608 1.00 93.62 148 ILE A C 1
ATOM 1195 O O . ILE A 1 148 ? -25.199 -5.209 31.372 1.00 93.62 148 ILE A O 1
ATOM 1199 N N . ALA A 1 149 ? -23.667 -3.602 31.065 1.00 90.62 149 ALA A N 1
ATOM 1200 C CA . ALA A 1 149 ? -23.514 -3.322 32.489 1.00 90.62 149 ALA A CA 1
ATOM 1201 C C . ALA A 1 149 ? -24.810 -2.769 33.110 1.00 90.62 149 ALA A C 1
ATOM 1203 O O . ALA A 1 149 ? -25.179 -3.191 34.207 1.00 90.62 149 ALA A O 1
ATOM 1204 N N . GLY A 1 150 ? -25.516 -1.881 32.402 1.00 91.25 150 GLY A N 1
ATOM 1205 C CA . GLY A 1 150 ? -26.815 -1.350 32.818 1.00 91.25 150 GLY A CA 1
ATOM 1206 C C . GLY A 1 150 ? -27.898 -2.428 32.879 1.00 91.25 150 GLY A C 1
ATOM 1207 O O . GLY A 1 150 ? -28.540 -2.597 33.915 1.00 91.25 150 GLY A O 1
ATOM 1208 N N . VAL A 1 151 ? -28.042 -3.224 31.814 1.00 90.25 151 VAL A N 1
ATOM 1209 C CA . VAL A 1 151 ? -28.985 -4.355 31.764 1.00 90.25 151 VAL A CA 1
ATOM 1210 C C . VAL A 1 151 ? -28.692 -5.352 32.884 1.00 90.25 151 VAL A C 1
ATOM 1212 O O . VAL A 1 151 ? -29.602 -5.768 33.598 1.00 90.25 151 VAL A O 1
ATOM 1215 N N . ARG A 1 152 ? -27.419 -5.701 33.097 1.00 89.56 152 ARG A N 1
ATOM 1216 C CA . ARG A 1 152 ? -27.005 -6.601 34.177 1.00 89.56 152 ARG A CA 1
ATOM 1217 C C . ARG A 1 152 ? -27.375 -6.053 35.553 1.00 89.56 152 ARG A C 1
ATOM 1219 O O . ARG A 1 152 ? -27.804 -6.836 36.393 1.00 89.56 152 ARG A O 1
ATOM 1226 N N . ALA A 1 153 ? -27.207 -4.752 35.794 1.00 86.25 153 ALA A N 1
ATOM 1227 C CA . ALA A 1 153 ? -27.554 -4.139 37.075 1.00 86.25 153 ALA A CA 1
ATOM 1228 C C . ALA A 1 153 ? -29.057 -4.267 37.368 1.00 86.25 153 ALA A C 1
ATOM 1230 O O . ALA A 1 153 ? -29.423 -4.739 38.442 1.00 86.25 153 ALA A O 1
ATOM 1231 N N . ILE A 1 154 ? -29.903 -3.956 36.380 1.00 87.38 154 ILE A N 1
ATOM 1232 C CA . ILE A 1 154 ? -31.366 -4.074 36.490 1.00 87.38 154 ILE A CA 1
ATOM 1233 C C . ILE A 1 154 ? -31.782 -5.534 36.730 1.00 87.38 154 ILE A C 1
ATOM 1235 O O . ILE A 1 154 ? -32.597 -5.820 37.604 1.00 87.38 154 ILE A O 1
ATOM 1239 N N . VAL A 1 155 ? -31.194 -6.481 35.991 1.00 85.06 155 VAL A N 1
ATOM 1240 C CA . VAL A 1 155 ? -31.488 -7.915 36.154 1.00 85.06 155 VAL A CA 1
ATOM 1241 C C . VAL A 1 155 ? -31.038 -8.427 37.526 1.00 85.06 155 VAL A C 1
ATOM 1243 O O . VAL A 1 155 ? -31.771 -9.183 38.162 1.00 85.06 155 VAL A O 1
ATOM 1246 N N . SER A 1 156 ? -29.865 -8.009 38.014 1.00 80.69 156 SER A N 1
ATOM 1247 C CA . SER A 1 156 ? -29.378 -8.399 39.343 1.00 80.69 156 SER A CA 1
ATOM 1248 C C . SER A 1 156 ? -30.299 -7.916 40.462 1.00 80.69 156 SER A C 1
ATOM 1250 O O . SER A 1 156 ? -30.508 -8.659 41.421 1.00 80.69 156 SER A O 1
ATOM 1252 N N . GLU A 1 157 ? -30.852 -6.709 40.344 1.00 76.81 157 GLU A N 1
ATOM 1253 C CA . GLU A 1 157 ? -31.796 -6.155 41.316 1.00 76.81 157 GLU A CA 1
ATOM 1254 C C . GLU A 1 157 ? -33.139 -6.905 41.297 1.00 76.81 157 GLU A C 1
ATOM 1256 O O . GLU A 1 157 ? -33.630 -7.298 42.352 1.00 76.81 157 GLU A O 1
ATOM 1261 N N . ALA A 1 158 ? -33.683 -7.202 40.113 1.00 71.31 158 ALA A N 1
ATOM 1262 C CA . ALA A 1 158 ? -34.996 -7.839 39.977 1.00 71.31 158 ALA A CA 1
ATOM 1263 C C . ALA A 1 158 ? -35.015 -9.345 40.306 1.00 71.31 158 ALA A C 1
ATOM 1265 O O . ALA A 1 158 ? -35.993 -9.846 40.857 1.00 71.31 158 ALA A O 1
ATOM 1266 N N . VAL A 1 159 ? -33.962 -10.092 39.958 1.00 66.25 159 VAL A N 1
ATOM 1267 C CA . VAL A 1 159 ? -33.993 -11.567 40.014 1.00 66.25 159 VAL A CA 1
ATOM 1268 C C . VAL A 1 159 ? -33.503 -12.122 41.353 1.00 66.25 159 VAL A C 1
ATOM 1270 O O . VAL A 1 159 ? -33.917 -13.207 41.750 1.00 66.25 159 VAL A O 1
ATOM 1273 N N . THR A 1 160 ? -32.631 -11.420 42.081 1.00 69.25 160 THR A N 1
ATOM 1274 C CA . THR A 1 160 ? -31.750 -12.138 43.024 1.00 69.25 160 THR A CA 1
ATOM 1275 C C . THR A 1 160 ? -32.266 -12.238 44.457 1.00 69.25 160 THR A C 1
ATOM 1277 O O . THR A 1 160 ? -31.903 -13.178 45.160 1.00 69.25 160 THR A O 1
ATOM 1280 N N . ARG A 1 161 ? -33.079 -11.292 44.937 1.00 71.88 161 ARG A N 1
ATOM 1281 C CA . ARG A 1 161 ? -33.459 -11.283 46.359 1.00 71.88 161 ARG A CA 1
ATOM 1282 C C . ARG A 1 161 ? -34.944 -11.446 46.587 1.00 71.88 161 ARG A C 1
ATOM 1284 O O . ARG A 1 161 ? -35.330 -12.401 47.247 1.00 71.88 161 ARG A O 1
ATOM 1291 N N . ASP A 1 162 ? -35.753 -10.541 46.059 1.00 76.12 162 ASP A N 1
ATOM 1292 C CA . ASP A 1 162 ? -37.177 -10.540 46.386 1.00 76.12 162 ASP A CA 1
ATOM 1293 C C . ASP A 1 162 ? -37.921 -11.653 45.647 1.00 76.12 162 ASP A C 1
ATOM 1295 O O . ASP A 1 162 ? -38.712 -12.354 46.263 1.00 76.12 162 ASP A O 1
ATOM 1299 N N . TYR A 1 163 ? -37.580 -11.912 44.381 1.00 79.69 163 TYR A N 1
ATOM 1300 C CA . TYR A 1 163 ? -38.158 -13.018 43.612 1.00 79.69 163 TYR A CA 1
ATOM 1301 C C . TYR A 1 163 ? -37.772 -14.397 44.173 1.00 79.69 163 TYR A C 1
ATOM 1303 O O . TYR A 1 163 ? -38.641 -15.209 44.465 1.00 79.69 163 TYR A O 1
ATOM 1311 N N . LEU A 1 164 ? -36.473 -14.640 44.403 1.00 82.75 164 LEU A N 1
ATOM 1312 C CA . LEU A 1 164 ? -35.986 -15.884 45.020 1.00 82.75 164 LEU A CA 1
ATOM 1313 C C . LEU A 1 164 ? -36.568 -16.106 46.419 1.00 82.75 164 LEU A C 1
ATOM 1315 O O . LEU A 1 164 ? -36.859 -17.240 46.784 1.00 82.75 164 LEU A O 1
ATOM 1319 N N . ARG A 1 165 ? -36.740 -15.039 47.205 1.00 86.19 165 ARG A N 1
ATOM 1320 C CA . ARG A 1 165 ? -37.365 -15.138 48.524 1.00 86.19 165 ARG A CA 1
ATOM 1321 C C . ARG A 1 165 ? -38.847 -15.473 48.414 1.00 86.19 165 ARG A C 1
ATOM 1323 O O . ARG A 1 165 ? -39.291 -16.352 49.136 1.00 86.19 165 ARG A O 1
ATOM 1330 N N . HIS A 1 166 ? -39.566 -14.813 47.513 1.00 88.44 166 HIS A N 1
ATOM 1331 C CA . HIS A 1 166 ? -40.989 -15.048 47.305 1.00 88.44 166 HIS A CA 1
ATOM 1332 C C . HIS A 1 166 ? -41.263 -16.481 46.839 1.00 88.44 166 HIS A C 1
ATOM 1334 O O . HIS A 1 166 ? -42.101 -17.152 47.422 1.00 88.44 166 HIS A O 1
ATOM 1340 N N . GLU A 1 167 ? -40.483 -16.992 45.883 1.00 90.81 167 GLU A N 1
ATOM 1341 C CA . GLU A 1 167 ? -40.642 -18.365 45.390 1.00 90.81 167 GLU A CA 1
ATOM 1342 C C . GLU A 1 167 ? -40.320 -19.412 46.473 1.00 90.81 167 GLU A C 1
ATOM 1344 O O . GLU A 1 167 ? -40.982 -20.441 46.571 1.00 90.81 167 GLU A O 1
ATOM 1349 N N . LEU A 1 168 ? -39.315 -19.156 47.324 1.00 91.75 168 LEU A N 1
ATOM 1350 C CA . LEU A 1 168 ? -39.018 -20.026 48.469 1.00 91.75 168 LEU A CA 1
ATOM 1351 C C . LEU A 1 168 ? -40.132 -20.001 49.525 1.00 91.75 168 LEU A C 1
ATOM 1353 O O . LEU A 1 168 ? -40.400 -21.027 50.149 1.00 91.75 168 LEU A O 1
ATOM 1357 N N . GLU A 1 169 ? -40.757 -18.845 49.738 1.00 93.00 169 GLU A N 1
ATOM 1358 C CA . GLU A 1 169 ? -41.863 -18.664 50.681 1.00 93.00 169 GLU A CA 1
ATOM 1359 C C . GLU A 1 169 ? -43.123 -19.382 50.171 1.00 93.00 169 GLU A C 1
ATOM 1361 O O . GLU A 1 169 ? -43.683 -20.196 50.900 1.00 93.00 169 GLU A O 1
ATOM 1366 N N . ASP A 1 170 ? -43.458 -19.233 48.885 1.00 94.62 170 ASP A N 1
ATOM 1367 C CA . ASP A 1 170 ? -44.540 -19.971 48.219 1.00 94.62 170 ASP A CA 1
ATOM 1368 C C . ASP A 1 170 ? -44.329 -21.494 48.281 1.00 94.62 170 ASP A C 1
ATOM 1370 O O . ASP A 1 170 ? -45.249 -22.245 48.612 1.00 94.62 170 ASP A O 1
ATOM 1374 N N . LEU A 1 171 ? -43.110 -21.978 48.007 1.00 94.75 171 LEU A N 1
ATOM 1375 C CA . LEU A 1 171 ? -42.789 -23.406 48.127 1.00 94.75 171 LEU A CA 1
ATOM 1376 C C . LEU A 1 171 ? -42.941 -23.916 49.566 1.00 94.75 171 LEU A C 1
ATOM 1378 O O . LEU A 1 171 ? -43.392 -25.045 49.769 1.00 94.75 171 LEU A O 1
ATOM 1382 N N . THR A 1 172 ? -42.573 -23.097 50.554 1.00 94.81 172 THR A N 1
ATOM 1383 C CA . THR A 1 172 ? -42.713 -23.434 51.977 1.00 94.81 172 THR A CA 1
ATOM 1384 C C . THR A 1 172 ? -44.186 -23.512 52.376 1.00 94.81 172 THR A C 1
ATOM 1386 O O . THR A 1 172 ? -44.591 -24.478 53.022 1.00 94.81 172 THR A O 1
ATOM 1389 N N . ASP A 1 173 ? -45.007 -22.560 51.933 1.00 95.88 173 ASP A N 1
ATOM 1390 C CA . ASP A 1 173 ? -46.452 -22.543 52.184 1.00 95.88 173 ASP A CA 1
ATOM 1391 C C . ASP A 1 173 ? -47.164 -23.746 51.561 1.00 95.88 173 ASP A C 1
ATOM 1393 O O . ASP A 1 173 ? -48.017 -24.375 52.193 1.00 95.88 173 ASP A O 1
ATOM 1397 N N . VAL A 1 174 ? -46.789 -24.120 50.335 1.00 95.06 174 VAL A N 1
ATOM 1398 C CA . VAL A 1 174 ? -47.314 -25.330 49.691 1.00 95.06 174 VAL A CA 1
ATOM 1399 C C . VAL A 1 174 ? -46.950 -26.580 50.494 1.00 95.06 174 VAL A C 1
ATOM 1401 O O . VAL A 1 174 ? -47.806 -27.450 50.664 1.00 95.06 174 VAL A O 1
ATOM 1404 N N . LEU A 1 175 ? -45.719 -26.671 51.010 1.00 94.06 175 LEU A N 1
ATOM 1405 C CA . LEU A 1 175 ? -45.289 -27.792 51.850 1.00 94.06 175 LEU A CA 1
ATOM 1406 C C . LEU A 1 175 ? -46.106 -27.874 53.146 1.00 94.06 175 LEU A C 1
ATOM 1408 O O . LEU A 1 175 ? -46.658 -28.933 53.438 1.00 94.06 175 LEU A O 1
ATOM 1412 N N . ASN A 1 176 ? -46.246 -26.756 53.867 1.00 94.50 176 ASN A N 1
ATOM 1413 C CA . ASN A 1 176 ? -47.028 -26.679 55.106 1.00 94.50 176 ASN A CA 1
ATOM 1414 C C . ASN A 1 176 ? -48.487 -27.079 54.878 1.00 94.50 176 ASN A C 1
ATOM 1416 O O . ASN A 1 176 ? -49.055 -27.841 55.652 1.00 94.50 176 ASN A O 1
ATOM 1420 N N . ARG A 1 177 ? -49.090 -26.621 53.777 1.00 93.44 177 ARG A N 1
ATOM 1421 C CA . ARG A 1 177 ? -50.470 -26.971 53.426 1.00 93.44 177 ARG A CA 1
ATOM 1422 C C . ARG A 1 177 ? -50.640 -28.461 53.129 1.00 93.44 177 ARG A C 1
ATOM 1424 O O . ARG A 1 177 ? -51.698 -29.025 53.402 1.00 93.44 177 ARG A O 1
ATOM 1431 N N . ILE A 1 178 ? -49.635 -29.096 52.522 1.00 92.88 178 ILE A N 1
ATOM 1432 C CA . ILE A 1 178 ? -49.630 -30.549 52.313 1.00 92.88 178 ILE A CA 1
ATOM 1433 C C . ILE A 1 178 ? -49.508 -31.260 53.664 1.00 92.88 178 ILE A C 1
ATOM 1435 O O . ILE A 1 178 ? -50.260 -32.200 53.907 1.00 92.88 178 ILE A O 1
ATOM 1439 N N . GLU A 1 179 ? -48.613 -30.800 54.537 1.00 91.12 179 GLU A N 1
ATOM 1440 C CA . GLU A 1 179 ? -48.407 -31.351 55.878 1.00 91.12 179 GLU A CA 1
ATOM 1441 C C . GLU A 1 179 ? -49.670 -31.253 56.749 1.00 91.12 179 GLU A C 1
ATOM 1443 O O . GLU A 1 179 ? -50.096 -32.266 57.296 1.00 91.12 179 GLU A O 1
ATOM 1448 N N . GLU A 1 180 ? -50.349 -30.102 56.782 1.00 90.31 180 GLU A N 1
ATOM 1449 C CA . GLU A 1 180 ? -51.654 -29.928 57.446 1.00 90.31 180 GLU A CA 1
ATOM 1450 C C . GLU A 1 180 ? -52.698 -30.925 56.936 1.00 90.31 180 GLU A C 1
ATOM 1452 O O . GLU A 1 180 ? -53.394 -31.561 57.723 1.00 90.31 180 GLU A O 1
ATOM 1457 N N . ARG A 1 181 ? -52.770 -31.123 55.614 1.00 89.69 181 ARG A N 1
ATOM 1458 C CA . ARG A 1 181 ? -53.685 -32.102 55.011 1.00 89.69 181 ARG A CA 1
ATOM 1459 C C . ARG A 1 181 ? -53.377 -33.536 55.431 1.00 89.69 181 ARG A C 1
ATOM 1461 O O . ARG A 1 181 ? -54.291 -34.350 55.522 1.00 89.69 181 ARG A O 1
ATOM 1468 N N . PHE A 1 182 ? -52.099 -33.862 55.612 1.00 83.44 182 PHE A N 1
ATOM 1469 C CA . PHE A 1 182 ? -51.672 -35.162 56.120 1.00 83.44 182 PHE A CA 1
ATOM 1470 C C . PHE A 1 182 ? -52.021 -35.308 57.603 1.00 83.44 182 PHE A C 1
ATOM 1472 O O . PHE A 1 182 ? -52.555 -36.349 57.973 1.00 83.44 182 PHE A O 1
ATOM 1479 N N . TYR A 1 183 ? -51.800 -34.284 58.433 1.00 82.00 183 TYR A N 1
ATOM 1480 C CA . TYR A 1 183 ? -52.211 -34.289 59.841 1.00 82.00 183 TYR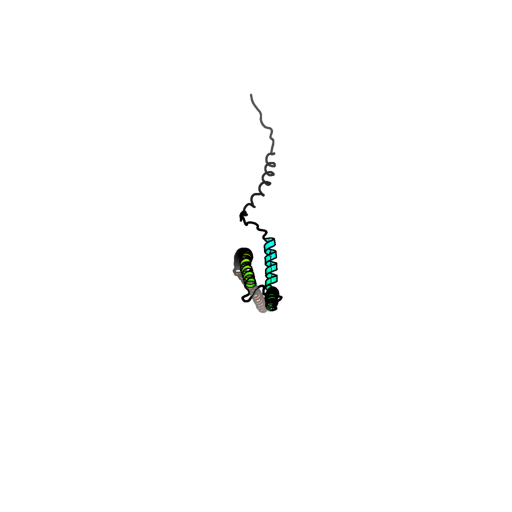 A CA 1
ATOM 1481 C C . TYR A 1 183 ? -53.729 -34.462 59.995 1.00 82.00 183 TYR A C 1
ATOM 1483 O O . TYR A 1 183 ? -54.146 -35.370 60.705 1.00 82.00 183 TYR A O 1
ATOM 1491 N N . GLU A 1 184 ? -54.551 -33.699 59.263 1.00 82.06 184 GLU A N 1
ATOM 1492 C CA . GLU A 1 184 ? -56.017 -33.860 59.272 1.00 82.06 184 GLU A CA 1
ATOM 1493 C C . GLU A 1 184 ? -56.458 -35.261 58.824 1.00 82.06 184 GLU A C 1
ATOM 1495 O O . GLU A 1 184 ? -57.368 -35.840 59.411 1.00 82.06 184 GLU A O 1
ATOM 1500 N N . ALA A 1 185 ? -55.812 -35.830 57.801 1.00 76.62 185 ALA A N 1
ATOM 1501 C CA . ALA A 1 185 ? -56.113 -37.186 57.350 1.00 76.62 185 ALA A CA 1
ATOM 1502 C C . ALA A 1 185 ? -55.716 -38.256 58.381 1.00 76.62 185 ALA A C 1
ATOM 1504 O O . ALA A 1 185 ? -56.361 -39.294 58.441 1.00 76.62 185 ALA A O 1
ATOM 1505 N N . THR A 1 186 ? -54.682 -38.003 59.188 1.00 70.56 186 THR A N 1
ATOM 1506 C CA . THR A 1 186 ? -54.201 -38.947 60.210 1.00 70.56 186 THR A CA 1
ATOM 1507 C C . THR A 1 186 ? -55.010 -38.843 61.511 1.00 70.56 186 THR A C 1
ATOM 1509 O O . THR A 1 186 ? -55.231 -39.857 62.167 1.00 70.56 186 THR A O 1
ATOM 1512 N N . ASP A 1 187 ? -55.498 -37.650 61.874 1.00 65.12 187 ASP A N 1
ATOM 1513 C CA . ASP A 1 187 ? -56.388 -37.447 63.032 1.00 65.12 187 ASP A CA 1
ATOM 1514 C C . ASP A 1 187 ? -57.827 -37.913 62.757 1.00 65.12 187 ASP A C 1
ATOM 1516 O O . ASP A 1 187 ? -58.488 -38.434 63.655 1.00 65.12 187 ASP A O 1
ATOM 1520 N N . ALA A 1 188 ? -58.309 -37.810 61.513 1.00 62.12 188 ALA A N 1
ATOM 1521 C CA . ALA A 1 188 ? -59.622 -38.334 61.123 1.00 62.12 188 ALA A CA 1
ATOM 1522 C C . ALA A 1 188 ? -59.734 -39.868 61.256 1.00 62.12 188 ALA A C 1
ATOM 1524 O O . ALA A 1 188 ? -60.840 -40.391 61.387 1.00 62.12 188 ALA A O 1
ATOM 1525 N N . ASP A 1 189 ? -58.603 -40.579 61.274 1.00 58.22 189 ASP A N 1
ATOM 1526 C CA . ASP A 1 189 ? -58.537 -42.024 61.518 1.00 58.22 189 ASP A CA 1
ATOM 1527 C C . ASP A 1 189 ? -58.517 -42.376 63.028 1.00 58.22 189 ASP A C 1
ATOM 1529 O O . ASP A 1 189 ? -58.613 -43.553 63.386 1.00 58.22 189 ASP A O 1
ATOM 1533 N N . HIS A 1 190 ? -58.421 -41.384 63.929 1.00 55.19 190 HIS A N 1
ATOM 1534 C CA . HIS A 1 190 ? -58.338 -41.576 65.385 1.00 55.19 190 HIS A CA 1
ATOM 1535 C C . HIS A 1 190 ? -59.606 -41.217 66.185 1.00 55.19 190 HIS A C 1
ATOM 1537 O O . HIS A 1 190 ? -59.653 -41.502 67.384 1.00 55.19 190 HIS A O 1
ATOM 1543 N N . GLU A 1 191 ? -60.668 -40.698 65.561 1.00 52.12 191 GLU A N 1
ATOM 1544 C CA . GLU A 1 191 ? -61.980 -40.550 66.213 1.00 52.12 191 GLU A CA 1
ATOM 1545 C C . GLU A 1 191 ? -62.876 -41.787 65.971 1.00 52.12 191 GLU A C 1
ATOM 1547 O O . GLU A 1 191 ? -63.771 -41.786 65.125 1.00 52.12 191 GLU A O 1
ATOM 1552 N N . GLU A 1 192 ? -62.664 -42.867 66.737 1.00 53.00 192 GLU A N 1
ATOM 1553 C CA . GLU A 1 192 ? -63.690 -43.912 66.903 1.00 53.00 192 GLU A CA 1
ATOM 1554 C C . GLU A 1 192 ? -64.816 -43.423 67.845 1.00 53.00 192 GLU A C 1
ATOM 1556 O O . GLU A 1 192 ? -64.538 -42.820 68.886 1.00 53.00 192 GLU A O 1
ATOM 1561 N N . PRO A 1 193 ? -66.101 -43.697 67.538 1.00 53.88 193 PRO A N 1
ATOM 1562 C CA . PRO A 1 193 ? -67.227 -43.254 68.352 1.00 53.88 193 PRO A CA 1
ATOM 1563 C C . PRO A 1 193 ? -67.379 -44.142 69.595 1.00 53.88 193 PRO A C 1
ATOM 1565 O O . PRO A 1 193 ? -67.904 -45.256 69.509 1.00 53.88 193 PRO A O 1
ATOM 1568 N N . GLU A 1 194 ? -66.971 -43.653 70.771 1.00 54.91 194 GLU A N 1
ATOM 1569 C CA . GLU A 1 194 ? -67.300 -44.342 72.021 1.00 54.91 194 GLU A CA 1
ATOM 1570 C C . GLU A 1 194 ? -68.816 -44.257 72.274 1.00 54.91 194 GLU A C 1
ATOM 1572 O O . GLU A 1 194 ? -69.435 -43.202 72.424 1.00 54.91 194 GLU A O 1
ATOM 1577 N N . ASN A 1 195 ? -69.401 -45.444 72.208 1.00 50.59 195 ASN A N 1
ATOM 1578 C CA . ASN A 1 195 ? -70.799 -45.770 72.047 1.00 50.59 195 ASN A CA 1
ATOM 1579 C C . ASN A 1 195 ? -71.639 -45.502 73.306 1.00 50.59 195 ASN A C 1
ATOM 1581 O O . ASN A 1 195 ? -71.335 -45.942 74.413 1.00 50.59 195 ASN A O 1
ATOM 1585 N N . SER A 1 196 ? -72.790 -44.878 73.075 1.00 55.75 196 SER A N 1
ATOM 1586 C CA . SER A 1 196 ? -73.972 -44.879 73.930 1.00 55.75 196 SER A CA 1
ATOM 1587 C C . SER A 1 196 ? -74.434 -46.295 74.317 1.00 55.75 196 SER A C 1
ATOM 1589 O O . SER A 1 196 ? -75.043 -46.993 73.512 1.00 55.75 196 SER A O 1
ATOM 1591 N N . SER A 1 197 ? -74.226 -46.715 75.562 1.00 50.91 197 SER A N 1
ATOM 1592 C CA . SER A 1 197 ? -74.918 -47.832 76.242 1.00 50.91 197 SER A CA 1
ATOM 1593 C C . SER A 1 197 ? -74.622 -47.654 77.740 1.00 50.91 197 SER A C 1
ATOM 1595 O O . SER A 1 197 ? -73.463 -47.599 78.111 1.00 50.91 197 SER A O 1
ATOM 1597 N N . ASP A 1 198 ? -75.536 -47.456 78.682 1.00 51.38 198 ASP A N 1
ATOM 1598 C CA . ASP A 1 198 ? -76.805 -48.127 78.891 1.00 51.38 198 ASP A CA 1
ATOM 1599 C C . ASP A 1 198 ? -77.621 -47.305 79.912 1.00 51.38 198 ASP A C 1
ATOM 1601 O O . ASP A 1 198 ? -77.148 -46.947 80.993 1.00 51.38 198 ASP A O 1
ATOM 1605 N N . LYS A 1 199 ? -78.855 -46.967 79.546 1.00 55.59 199 LYS A N 1
ATOM 1606 C CA . LYS A 1 199 ? -79.882 -46.437 80.442 1.00 55.59 199 LYS A CA 1
ATOM 1607 C C . LYS A 1 199 ? -81.095 -47.315 80.223 1.00 55.59 199 LYS A C 1
ATOM 1609 O O . LYS A 1 199 ? -81.824 -47.047 79.271 1.00 55.59 199 LYS A O 1
ATOM 1614 N N . SER A 1 200 ? -81.339 -48.294 81.096 1.00 51.69 200 SER A N 1
ATOM 1615 C CA . SER A 1 200 ? -82.676 -48.823 81.416 1.00 51.69 200 SER A CA 1
ATOM 1616 C C . SER A 1 200 ? -82.657 -49.874 82.536 1.00 51.69 200 SER A C 1
ATOM 1618 O O . SER A 1 200 ? -81.994 -50.888 82.396 1.00 51.69 200 SER A O 1
ATOM 1620 N N . GLN A 1 201 ? -83.534 -49.658 83.535 1.00 52.06 201 GLN A N 1
ATOM 1621 C CA . GLN A 1 201 ? -84.325 -50.675 84.278 1.00 52.06 201 GLN A CA 1
ATOM 1622 C C . GLN A 1 201 ? -83.561 -51.562 85.290 1.00 52.06 201 GLN A C 1
ATOM 1624 O O . GLN A 1 201 ? -82.466 -52.015 85.017 1.00 52.06 201 GLN A O 1
ATOM 1629 N N . SER A 1 202 ? -84.014 -51.866 86.513 1.00 45.22 202 SER A N 1
ATOM 1630 C CA . SER A 1 202 ? -85.320 -51.909 87.208 1.00 45.22 202 SER A CA 1
ATOM 1631 C C . SER A 1 202 ? -85.059 -51.646 88.710 1.00 45.22 202 SER A C 1
ATOM 1633 O O . SER A 1 202 ? -83.996 -52.006 89.200 1.00 45.22 202 SER A O 1
ATOM 1635 N N . ALA A 1 203 ? -85.863 -50.881 89.456 1.00 48.59 203 ALA A N 1
ATOM 1636 C CA . ALA A 1 203 ? -87.102 -51.316 90.121 1.00 48.59 203 ALA A CA 1
ATOM 1637 C C . ALA A 1 203 ? -86.949 -52.630 90.919 1.00 48.59 203 ALA A C 1
ATOM 1639 O O . ALA A 1 203 ? -87.103 -53.698 90.336 1.00 48.59 203 ALA A O 1
ATOM 1640 N N . ASP A 1 204 ? -86.608 -52.535 92.210 1.00 44.91 204 ASP A N 1
ATOM 1641 C CA . ASP A 1 204 ? -87.450 -52.927 93.364 1.00 44.91 204 ASP A CA 1
ATOM 1642 C C . ASP A 1 204 ? -86.800 -52.430 94.674 1.00 44.91 204 ASP A C 1
ATOM 1644 O O . ASP A 1 204 ? -85.566 -52.608 94.821 1.00 44.91 204 ASP A O 1
#

Secondary structure (DSSP, 8-state):
------------SSSSSSTTTSTTSSSSS-----------------HHHHHHHHHHHHHHHHTSHHHHHHHHHHHHHHHHHHTT-SS-SS-TTTHHHHHHHHHHHHHHHHHHHHHHHHHHHHHHHHHHHHHHHHHHHHHHHHHHHHHHHHHHHHHHHHIIIIIHHHHHHHHHHHHHHHHHHHHHHHHTTT--------------

Foldseek 3Di:
DDDDDDDDDDDDPPDPPPVVVPVPPPPDPPPPDPPPPPPPPPVPPPVPVLVVVLVVVCVVVVVCVVVVVVVVVVVVVVCVQVVCPPDNPQPPVRVVVVVVVVVVVVVVVVSVVVSVVVVVVVVVVVVVVVVVVVVVVVVVVVVVVVVVVVVVVVCCVPPPPPVVVVVVVVVVVVVVVVVVVVVVVVVVVVDDDPDDDDDDDDDD

pLDDT: mean 74.35, std 15.75, range [41.06, 95.88]